Protein AF-A0A1E7LYQ5-F1 (afdb_monomer)

pLDDT: mean 82.48, std 16.67, range [31.38, 98.06]

Structure (mmCIF, N/CA/C/O backbone):
data_AF-A0A1E7LYQ5-F1
#
_entry.id   AF-A0A1E7LYQ5-F1
#
loop_
_atom_site.group_PDB
_atom_site.id
_atom_site.type_symbol
_atom_site.label_atom_id
_atom_site.label_alt_id
_atom_site.label_comp_id
_atom_site.label_asym_id
_atom_site.label_entity_id
_atom_site.label_seq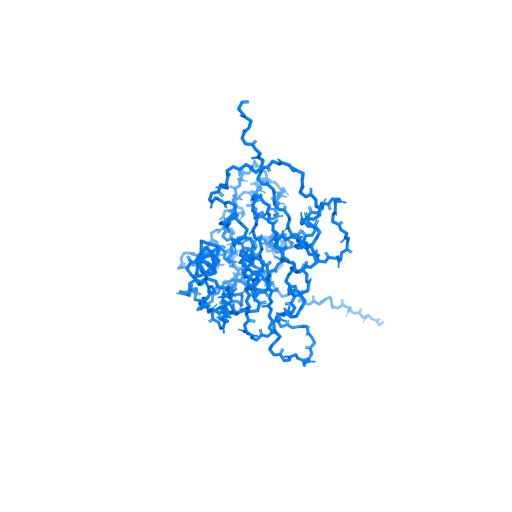_id
_atom_site.pdbx_PDB_ins_code
_atom_site.Cartn_x
_atom_site.Cartn_y
_atom_site.Cartn_z
_atom_site.occupancy
_atom_site.B_iso_or_equiv
_atom_site.auth_seq_id
_atom_site.auth_comp_id
_atom_site.auth_asym_id
_atom_site.auth_atom_id
_atom_site.pdbx_PDB_model_num
ATOM 1 N N . MET A 1 1 ? -44.090 -20.871 18.048 1.00 37.25 1 MET A N 1
ATOM 2 C CA . MET A 1 1 ? -42.714 -21.353 17.825 1.00 37.25 1 MET A CA 1
ATOM 3 C C . MET A 1 1 ? -41.875 -20.162 17.414 1.00 37.25 1 MET A C 1
ATOM 5 O O . MET A 1 1 ? -41.960 -19.710 16.283 1.00 37.25 1 MET A O 1
ATOM 9 N N . THR A 1 2 ? -41.188 -19.588 18.392 1.00 34.59 2 THR A N 1
ATOM 10 C CA . THR A 1 2 ? -40.211 -18.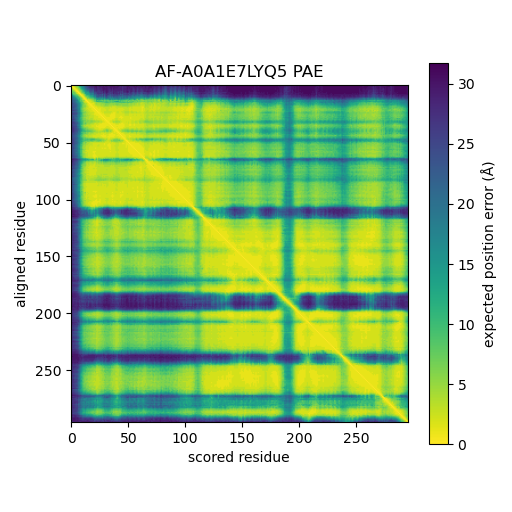508 18.259 1.00 34.59 2 THR A CA 1
ATOM 11 C C . THR A 1 2 ? -38.917 -19.094 17.708 1.00 34.59 2 THR A C 1
ATOM 13 O O . THR A 1 2 ? -38.398 -20.058 18.265 1.00 34.59 2 THR A O 1
ATOM 16 N N . VAL A 1 3 ? -38.412 -18.533 16.613 1.00 35.78 3 VAL A N 1
ATOM 17 C CA . VAL A 1 3 ? -37.048 -18.789 16.145 1.00 35.78 3 VAL A CA 1
ATOM 18 C C . VAL A 1 3 ? -36.282 -17.492 16.355 1.00 35.78 3 VAL A C 1
ATOM 20 O O . VAL A 1 3 ? -36.397 -16.563 15.560 1.00 35.78 3 VAL A O 1
ATOM 23 N N . ASP A 1 4 ? -35.553 -17.433 17.468 1.00 32.84 4 ASP A N 1
ATOM 24 C CA . ASP A 1 4 ? -34.480 -16.466 17.686 1.00 32.84 4 ASP A CA 1
ATOM 25 C C . ASP A 1 4 ? -33.407 -16.701 16.619 1.00 32.84 4 ASP A C 1
ATOM 27 O O . ASP A 1 4 ? -32.646 -17.670 16.670 1.00 32.84 4 ASP A O 1
ATOM 31 N N . GLN A 1 5 ? -33.346 -15.818 15.624 1.00 34.31 5 GLN A N 1
ATOM 32 C CA . GLN A 1 5 ? -32.171 -15.696 14.771 1.00 34.31 5 GLN A CA 1
ATOM 33 C C . GLN A 1 5 ? -31.137 -14.848 15.509 1.00 34.31 5 GLN A C 1
ATOM 35 O O . GLN A 1 5 ? -31.145 -13.620 15.452 1.00 34.31 5 GLN A O 1
ATOM 40 N N . VAL A 1 6 ? -30.239 -15.533 16.213 1.00 33.03 6 VAL A N 1
ATOM 41 C CA . VAL A 1 6 ? -28.998 -14.959 16.734 1.00 33.03 6 VAL A CA 1
ATOM 42 C C . VAL A 1 6 ? -28.178 -14.455 15.544 1.00 33.03 6 VAL A C 1
ATOM 44 O O . VAL A 1 6 ? -27.720 -15.237 14.709 1.00 33.03 6 VAL A O 1
ATOM 47 N N . ALA A 1 7 ? -28.038 -13.132 15.445 1.00 31.38 7 ALA A N 1
ATOM 48 C CA . ALA A 1 7 ? -27.121 -12.483 14.516 1.00 31.38 7 ALA A CA 1
ATOM 49 C C . ALA A 1 7 ? -25.683 -12.975 14.778 1.00 31.38 7 ALA A C 1
ATOM 51 O O . ALA A 1 7 ? -25.327 -13.208 15.936 1.00 31.38 7 ALA A O 1
ATOM 52 N N . PRO A 1 8 ? -24.850 -13.148 13.737 1.00 33.75 8 PRO A N 1
ATOM 53 C CA . PRO A 1 8 ? -23.519 -13.713 13.896 1.00 33.75 8 PRO A CA 1
ATOM 54 C C . PRO A 1 8 ? -22.670 -12.839 14.824 1.00 33.75 8 PRO A C 1
ATOM 56 O O . PRO A 1 8 ? -22.598 -11.619 14.673 1.00 33.75 8 PRO A O 1
ATOM 59 N N . ASP A 1 9 ? -22.051 -13.520 15.782 1.00 37.88 9 ASP A N 1
ATOM 60 C CA . ASP A 1 9 ? -21.212 -13.021 16.862 1.00 37.88 9 ASP A CA 1
ATOM 61 C C . ASP A 1 9 ? -20.128 -12.067 16.329 1.00 37.88 9 ASP A C 1
ATOM 63 O O . ASP A 1 9 ? -19.080 -12.475 15.817 1.00 37.88 9 ASP A O 1
ATOM 67 N N . ARG A 1 10 ? -20.396 -10.759 16.406 1.00 45.97 10 ARG A N 1
ATOM 68 C CA . ARG A 1 10 ? -19.401 -9.707 16.180 1.00 45.97 10 ARG A CA 1
ATOM 69 C C . ARG A 1 10 ? -18.535 -9.688 17.434 1.00 45.97 10 ARG A C 1
ATOM 71 O O . ARG A 1 10 ? -18.741 -8.856 18.310 1.00 45.97 10 ARG A O 1
ATOM 78 N N . GLN A 1 11 ? -17.648 -10.682 17.519 1.00 52.94 11 GLN A N 1
ATOM 79 C CA . GLN A 1 11 ? -16.689 -10.921 18.594 1.00 52.94 11 GLN A CA 1
ATOM 80 C C . GLN A 1 11 ? -16.288 -9.595 19.242 1.00 52.94 11 GLN A C 1
ATOM 82 O O . GLN A 1 11 ? -15.793 -8.708 18.544 1.00 52.94 11 GLN A O 1
ATOM 87 N N . ASP A 1 12 ? -16.567 -9.452 20.539 1.00 65.88 12 ASP A N 1
ATOM 88 C CA . ASP A 1 12 ? -16.510 -8.170 21.232 1.00 65.88 12 ASP A CA 1
ATOM 89 C C . ASP A 1 12 ? -15.168 -7.469 20.975 1.00 65.88 12 ASP A C 1
ATOM 91 O O . ASP A 1 12 ? -14.100 -7.887 21.442 1.00 65.88 12 ASP A O 1
ATOM 95 N N . ALA A 1 13 ? -15.213 -6.416 20.153 1.00 65.62 13 ALA A N 1
ATOM 96 C CA . ALA A 1 13 ? -14.011 -5.750 19.678 1.00 65.62 13 ALA A CA 1
ATOM 97 C C . ALA A 1 13 ? -13.197 -5.182 20.851 1.00 65.62 13 ALA A C 1
ATOM 99 O O . ALA A 1 13 ? -11.971 -5.087 20.742 1.00 65.62 13 ALA A O 1
ATOM 100 N N . LEU A 1 14 ? -13.853 -4.886 21.981 1.00 78.19 14 LEU A N 1
ATOM 101 C CA . LEU A 1 14 ? -13.217 -4.399 23.196 1.00 78.19 14 LEU A CA 1
ATOM 102 C C . LEU A 1 14 ? -12.407 -5.496 23.902 1.00 78.19 14 LEU A C 1
ATOM 104 O O . LEU A 1 14 ? -11.279 -5.238 24.320 1.00 78.19 14 LEU A O 1
ATOM 108 N N . ASP A 1 15 ? -12.902 -6.734 23.941 1.00 76.81 15 ASP A N 1
ATOM 109 C CA . ASP A 1 15 ? -12.144 -7.877 24.476 1.00 76.81 15 ASP A CA 1
ATOM 110 C C . ASP A 1 15 ? -10.953 -8.228 23.562 1.00 76.81 15 ASP A C 1
ATOM 112 O O . ASP A 1 15 ? -9.919 -8.740 23.998 1.00 76.81 15 ASP A O 1
ATOM 116 N N . SER A 1 16 ? -11.052 -7.881 22.275 1.00 80.88 16 SER A N 1
ATOM 117 C CA . SER A 1 16 ? -9.963 -8.000 21.302 1.00 80.88 16 SER A CA 1
ATOM 118 C C . SER A 1 16 ? -9.053 -6.765 21.206 1.00 80.88 16 SER A C 1
ATOM 120 O O . SER A 1 16 ? -8.109 -6.786 20.415 1.00 80.88 16 SER A O 1
ATOM 122 N N . LEU A 1 17 ? -9.266 -5.711 22.009 1.00 85.25 17 LEU A N 1
ATOM 123 C CA . LEU A 1 17 ? -8.541 -4.431 21.907 1.00 85.25 17 LEU A CA 1
ATOM 124 C C . LEU A 1 17 ? -7.017 -4.598 22.020 1.00 85.25 17 LEU A C 1
ATOM 126 O O . LEU A 1 17 ? -6.245 -3.845 21.426 1.00 85.25 17 LEU A O 1
ATOM 130 N N . GLY A 1 18 ? -6.567 -5.639 22.727 1.00 84.00 18 GLY A N 1
ATOM 131 C CA . GLY A 1 18 ? -5.163 -6.041 22.800 1.00 84.00 18 GLY A CA 1
ATOM 132 C C . GLY A 1 18 ? -4.503 -6.286 21.436 1.00 84.00 18 GLY A C 1
ATOM 133 O O . GLY A 1 18 ? -3.307 -6.035 21.291 1.00 84.00 18 GLY A O 1
ATOM 134 N N . ARG A 1 19 ? -5.281 -6.714 20.435 1.00 86.38 19 ARG A N 1
ATOM 135 C CA . ARG A 1 19 ? -4.827 -7.032 19.074 1.00 86.38 19 ARG A CA 1
ATOM 136 C C . ARG A 1 19 ? -4.695 -5.802 18.185 1.00 86.38 19 ARG A C 1
ATOM 138 O O . ARG A 1 19 ? -4.037 -5.891 17.157 1.00 86.38 19 ARG A O 1
ATOM 145 N N . TRP A 1 20 ? -5.270 -4.663 18.562 1.00 89.25 20 TRP A N 1
ATOM 146 C CA . TRP A 1 20 ? -5.356 -3.484 17.700 1.00 89.25 20 TRP A CA 1
ATOM 147 C C . TRP A 1 20 ? -4.480 -2.339 18.197 1.00 89.25 20 TRP A C 1
ATOM 149 O O . TRP A 1 20 ? -4.286 -2.135 19.400 1.00 89.25 20 TRP A O 1
ATOM 159 N N . ARG A 1 21 ? -3.938 -1.568 17.257 1.00 90.06 21 ARG A N 1
ATOM 160 C CA . ARG A 1 21 ? -3.322 -0.262 17.512 1.00 90.06 21 ARG A CA 1
ATOM 161 C C . ARG A 1 21 ? -3.789 0.747 16.477 1.00 90.06 21 ARG A C 1
ATOM 163 O O . ARG A 1 21 ? -4.189 0.358 15.377 1.00 90.06 21 ARG A O 1
ATOM 170 N N . LEU A 1 22 ? -3.670 2.029 16.808 1.00 91.19 22 LEU A N 1
ATOM 171 C CA . LEU A 1 22 ? -3.862 3.085 15.824 1.00 91.19 22 LEU A CA 1
ATOM 172 C C . LEU A 1 22 ? -2.823 2.923 14.708 1.00 91.19 22 LEU A C 1
ATOM 174 O O . LEU A 1 22 ? -1.641 2.663 14.966 1.00 91.19 22 LEU A O 1
ATOM 178 N N . ARG A 1 23 ? -3.275 3.039 13.461 1.00 90.06 23 ARG A N 1
ATOM 179 C CA . ARG A 1 23 ? -2.412 2.952 12.288 1.00 90.06 23 ARG A CA 1
ATOM 180 C C . ARG A 1 23 ? -1.323 4.040 12.354 1.00 90.06 23 ARG A C 1
ATOM 182 O O . ARG A 1 23 ? -1.647 5.211 12.558 1.00 90.06 23 ARG A O 1
ATOM 189 N N . PRO A 1 24 ? -0.034 3.692 12.172 1.00 87.56 24 PRO A N 1
ATOM 190 C CA . PRO A 1 24 ? 1.038 4.678 12.074 1.00 87.56 24 PRO A CA 1
ATOM 191 C C . PRO A 1 24 ? 0.746 5.752 11.021 1.00 87.56 24 PRO A C 1
ATOM 193 O O . PRO A 1 24 ? 0.309 5.436 9.916 1.00 87.56 24 PRO A O 1
ATOM 196 N N . GLY A 1 25 ? 1.007 7.014 11.365 1.00 86.00 25 GLY A N 1
ATOM 197 C CA . GLY A 1 25 ? 0.763 8.163 10.488 1.00 86.00 25 GLY A CA 1
ATOM 198 C C . GLY A 1 25 ? -0.653 8.744 10.556 1.00 86.00 25 GLY A C 1
ATOM 199 O O . GLY A 1 25 ? -0.895 9.771 9.926 1.00 86.00 25 GLY A O 1
ATOM 200 N N . VAL A 1 26 ? -1.574 8.150 11.329 1.00 91.50 26 VAL A N 1
ATOM 201 C CA . VAL A 1 26 ? -2.870 8.787 11.602 1.00 91.50 26 VAL A CA 1
ATOM 202 C C . VAL A 1 26 ? -2.651 10.047 12.430 1.00 91.50 26 VAL A C 1
ATOM 204 O O . VAL A 1 26 ? -2.144 9.991 13.550 1.00 91.50 26 VAL A O 1
ATOM 207 N N . SER A 1 27 ? -3.048 11.181 11.865 1.00 92.44 27 SER A N 1
ATOM 208 C CA . SER A 1 27 ? -3.088 12.468 12.554 1.00 92.44 27 SER A CA 1
ATOM 209 C C . SER A 1 27 ? -4.459 12.676 13.178 1.00 92.44 27 SER A C 1
ATOM 211 O O . SER A 1 27 ? -5.470 12.269 12.607 1.00 92.44 27 SER A O 1
ATOM 213 N N . VAL A 1 28 ? -4.492 13.307 14.346 1.00 95.31 28 VAL A N 1
ATOM 214 C CA . VAL A 1 28 ? -5.709 13.475 15.139 1.00 95.31 28 VAL A CA 1
ATOM 215 C C . VAL A 1 28 ? -5.867 14.940 15.513 1.00 95.31 28 VAL A C 1
ATOM 217 O O . VAL A 1 28 ? -4.931 15.563 16.012 1.00 95.31 28 VAL A O 1
ATOM 220 N N . THR A 1 29 ? -7.064 15.472 15.311 1.00 96.50 29 THR A N 1
ATOM 221 C CA . THR A 1 29 ? -7.458 16.815 15.729 1.00 96.50 29 THR A CA 1
ATOM 222 C C . THR A 1 29 ? -8.694 16.696 16.605 1.00 96.50 29 THR A C 1
ATOM 224 O O . THR A 1 29 ? -9.750 16.265 16.148 1.00 96.50 29 THR A O 1
ATOM 227 N N . VAL A 1 30 ? -8.557 17.051 17.881 1.00 95.19 30 VAL A N 1
ATOM 228 C CA . VAL A 1 30 ? -9.692 17.098 18.808 1.00 95.19 30 VAL A CA 1
ATOM 229 C C . VAL A 1 30 ? -10.535 18.329 18.482 1.00 95.19 30 VAL A C 1
ATOM 231 O O . VAL A 1 30 ? -10.000 19.424 18.312 1.00 95.19 30 VAL A O 1
ATOM 234 N N . LEU A 1 31 ? -11.845 18.132 18.373 1.00 94.31 31 LEU A N 1
ATOM 235 C CA . LEU A 1 31 ? -12.842 19.173 18.139 1.00 94.31 31 LEU A CA 1
ATOM 236 C C . LEU A 1 31 ? -13.619 19.429 19.437 1.00 94.31 31 LEU A C 1
ATOM 238 O O . LEU A 1 31 ? -13.532 18.651 20.385 1.00 94.31 31 LEU A O 1
ATOM 242 N N . HIS A 1 32 ? -14.409 20.502 19.473 1.00 91.69 32 HIS A N 1
ATOM 243 C CA . HIS A 1 32 ? -15.192 20.870 20.658 1.00 91.69 32 HIS A CA 1
ATOM 244 C C . HIS A 1 32 ? -16.143 19.749 21.129 1.00 91.69 32 HIS A C 1
ATOM 246 O O . HIS A 1 32 ? -16.236 19.493 22.322 1.00 91.69 32 HIS A O 1
ATOM 252 N N . ASN A 1 33 ? -16.784 19.038 20.197 1.00 93.06 33 ASN A N 1
ATOM 253 C CA . ASN A 1 33 ? -17.759 17.970 20.453 1.00 93.06 33 ASN A CA 1
ATOM 254 C C . ASN A 1 33 ? -17.410 16.654 19.725 1.00 93.06 33 ASN A C 1
ATOM 256 O O . ASN A 1 33 ? -18.290 15.823 19.458 1.00 93.06 33 ASN A O 1
ATOM 260 N N . GLY A 1 34 ? -16.135 16.480 19.356 1.00 94.81 34 GLY A N 1
ATOM 261 C CA . GLY A 1 34 ? -15.737 15.419 18.441 1.00 94.81 34 GLY A CA 1
ATOM 262 C C . GLY A 1 34 ? -14.241 15.238 18.235 1.00 94.81 34 GLY A C 1
ATOM 263 O O . GLY A 1 34 ? -13.405 15.821 18.924 1.00 94.81 34 GLY A O 1
ATOM 264 N N . VAL A 1 35 ? -13.900 14.401 17.261 1.00 96.88 35 VAL A N 1
ATOM 265 C CA . VAL A 1 35 ? -12.520 14.137 16.850 1.00 96.88 35 VAL A CA 1
ATOM 266 C C . VAL A 1 35 ? -12.453 13.915 15.345 1.00 96.88 35 VAL A C 1
ATOM 268 O O . VAL A 1 35 ? -13.243 13.168 14.774 1.00 96.88 35 VAL A O 1
ATOM 271 N N . HIS A 1 36 ? -11.482 14.557 14.705 1.00 97.00 36 HIS A N 1
ATOM 272 C CA . HIS A 1 36 ? -11.132 14.323 13.315 1.00 97.00 36 HIS A CA 1
ATOM 273 C C . HIS A 1 36 ? -9.847 13.498 13.231 1.00 97.00 36 HIS A C 1
ATOM 275 O O . HIS A 1 36 ? -8.839 13.831 13.857 1.00 97.00 36 HIS A O 1
ATOM 281 N N . LEU A 1 37 ? -9.873 12.429 12.442 1.00 96.38 37 LEU A N 1
ATOM 282 C CA . LEU A 1 37 ? -8.744 11.553 12.178 1.00 96.38 37 LEU A CA 1
ATOM 283 C C . LEU A 1 37 ? -8.415 11.586 10.693 1.00 96.38 37 LEU A C 1
ATOM 285 O O . LEU A 1 37 ? -9.281 11.362 9.849 1.00 96.38 37 LEU A O 1
ATOM 289 N N . ARG A 1 38 ? -7.140 11.791 10.375 1.00 93.69 38 ARG A N 1
ATOM 290 C CA . ARG A 1 38 ? -6.621 11.765 9.010 1.00 93.69 38 ARG A CA 1
ATOM 291 C C . ARG A 1 38 ? -5.594 10.653 8.872 1.00 93.69 38 ARG A C 1
ATOM 293 O O . ARG A 1 38 ? -4.498 10.747 9.420 1.00 93.69 38 ARG A O 1
ATOM 300 N N . GLY A 1 39 ? -5.962 9.607 8.142 1.00 87.06 39 GLY A N 1
ATOM 301 C CA . GLY A 1 39 ? -5.073 8.529 7.725 1.00 87.06 39 GLY A CA 1
ATOM 302 C C . GLY A 1 39 ? -4.478 8.767 6.335 1.00 87.06 39 GLY A C 1
ATOM 303 O O . GLY A 1 39 ? -4.623 9.834 5.742 1.00 87.06 39 GLY A O 1
ATOM 304 N N . TRP A 1 40 ? -3.807 7.742 5.806 1.00 80.81 40 TRP A N 1
ATOM 305 C CA . TRP A 1 40 ? -3.131 7.797 4.503 1.00 80.81 40 TRP A CA 1
ATOM 306 C C . TRP A 1 40 ? -4.100 7.935 3.315 1.00 80.81 40 TRP A C 1
ATOM 308 O O . TRP A 1 40 ? -3.858 8.733 2.416 1.00 80.81 40 TRP A O 1
ATOM 318 N N . ILE A 1 41 ? -5.197 7.172 3.318 1.00 77.06 41 ILE A N 1
ATOM 319 C CA . ILE A 1 41 ? -6.190 7.120 2.219 1.00 77.06 41 ILE A CA 1
ATOM 320 C C . ILE A 1 41 ? -7.601 7.527 2.652 1.00 77.06 41 ILE A C 1
ATOM 322 O O . ILE A 1 41 ? -8.528 7.481 1.852 1.00 77.06 41 ILE A O 1
ATOM 326 N N . THR A 1 42 ? -7.785 7.877 3.923 1.00 85.88 42 THR A N 1
ATOM 327 C CA . THR A 1 42 ? -9.104 8.078 4.528 1.00 85.88 42 THR A CA 1
ATOM 328 C C . THR A 1 42 ? -9.048 9.167 5.586 1.00 85.88 42 THR A C 1
ATOM 330 O O . THR A 1 42 ? -8.010 9.396 6.216 1.00 85.88 42 THR A O 1
ATOM 333 N N . SER A 1 43 ? -10.180 9.822 5.796 1.00 91.81 43 SER A N 1
ATOM 334 C CA . SER A 1 43 ? -10.413 10.727 6.910 1.00 91.81 43 SER A CA 1
ATOM 335 C C . SER A 1 43 ? -11.758 10.401 7.541 1.00 91.81 43 SER A C 1
ATOM 337 O O . SER A 1 43 ? -12.708 10.085 6.827 1.00 91.81 43 SER A O 1
ATOM 339 N N . LEU A 1 44 ? -11.836 10.504 8.861 1.00 95.75 44 LEU A N 1
ATOM 340 C CA . LEU A 1 44 ? -13.034 10.233 9.644 1.00 95.75 44 LEU A CA 1
ATOM 341 C C . LEU A 1 44 ? -13.251 11.383 10.622 1.00 95.75 44 LEU A C 1
ATOM 343 O O . LEU A 1 44 ? -12.338 11.734 11.365 1.00 95.75 44 LEU A O 1
ATOM 347 N N . THR A 1 45 ? -14.458 11.936 10.650 1.00 96.56 45 THR A N 1
ATOM 348 C CA . THR A 1 45 ? -14.891 12.851 11.710 1.00 96.56 45 THR A CA 1
ATOM 349 C C . THR A 1 45 ? -15.949 12.144 12.542 1.00 96.56 45 THR A C 1
ATOM 351 O O . THR A 1 45 ? -16.943 11.669 12.000 1.00 96.56 45 THR A O 1
ATOM 354 N N . LEU A 1 46 ? -15.719 12.058 13.850 1.00 95.31 46 LEU A N 1
ATOM 355 C CA . LEU A 1 46 ? -16.677 11.544 14.821 1.00 95.31 46 LEU A CA 1
ATOM 356 C C . LEU A 1 46 ? -17.243 12.718 15.618 1.00 95.31 46 LEU A C 1
ATOM 358 O O . LEU A 1 46 ? -16.478 13.474 16.218 1.00 95.31 46 LEU A O 1
ATOM 362 N N . GLU A 1 47 ? -18.568 12.828 15.655 1.00 93.69 47 GLU A N 1
ATOM 363 C CA . GLU A 1 47 ? -19.316 13.831 16.418 1.00 93.69 47 GLU A CA 1
ATOM 364 C C . GLU A 1 47 ? -20.323 13.117 17.325 1.00 93.69 47 GLU A C 1
ATOM 366 O O . GLU A 1 47 ? -20.918 12.112 16.933 1.00 93.69 47 GLU A O 1
ATOM 371 N N . GLY A 1 48 ? -20.494 13.595 18.558 1.00 81.00 48 GLY A N 1
ATOM 372 C CA . GLY A 1 48 ? -21.377 12.919 19.519 1.00 81.00 48 GLY A CA 1
ATOM 373 C C . GLY A 1 48 ? -21.614 13.639 20.847 1.00 81.00 48 GLY A C 1
ATOM 374 O O . GLY A 1 48 ? -22.392 13.146 21.659 1.00 81.00 48 GLY A O 1
ATOM 375 N N . GLY A 1 49 ? -20.968 14.789 21.073 1.00 87.12 49 GLY A N 1
ATOM 376 C CA . GLY A 1 49 ? -21.124 15.617 22.274 1.00 87.12 49 GLY A CA 1
ATOM 377 C C . GLY A 1 49 ? -19.835 15.747 23.091 1.00 87.12 49 GLY A C 1
ATOM 378 O O . GLY A 1 49 ? -18.810 15.144 22.770 1.00 87.12 49 GLY A O 1
ATOM 379 N N . ASP A 1 50 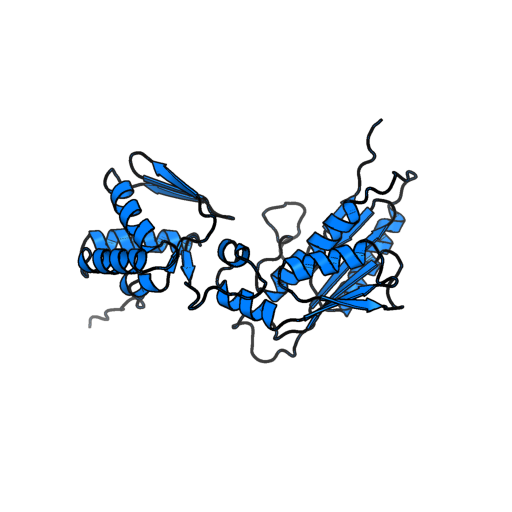? -19.893 16.520 24.174 1.00 88.69 50 ASP A N 1
ATOM 380 C CA . ASP A 1 50 ? -18.722 16.950 24.962 1.00 88.69 50 ASP A CA 1
ATOM 381 C C . ASP A 1 50 ? -17.938 15.793 25.610 1.00 88.69 50 ASP A C 1
ATOM 383 O O . ASP A 1 50 ? -16.761 15.923 25.946 1.00 88.69 50 ASP A O 1
ATOM 387 N N . GLY A 1 51 ? -18.571 14.626 25.767 1.00 90.38 51 GLY A N 1
ATOM 388 C CA . GLY A 1 51 ? -17.925 13.420 26.289 1.00 90.38 51 GLY A CA 1
ATOM 389 C C . GLY A 1 51 ? -17.004 12.713 25.286 1.00 90.38 51 GLY A C 1
ATOM 390 O O . GLY A 1 51 ? -16.139 11.934 25.695 1.00 90.38 51 GLY A O 1
ATOM 391 N N . LEU A 1 52 ? -17.155 12.970 23.981 1.00 93.81 52 LEU A N 1
ATOM 392 C CA . LEU A 1 52 ? -16.419 12.261 22.933 1.00 93.81 52 LEU A CA 1
ATOM 393 C C . LEU A 1 52 ? -14.907 12.566 22.937 1.00 93.81 52 LEU A C 1
ATOM 395 O O . LEU A 1 52 ? -14.131 11.610 22.874 1.00 93.81 52 LEU A O 1
ATOM 399 N N . PRO A 1 53 ? -14.440 13.821 23.099 1.00 94.38 53 PRO A N 1
ATOM 400 C CA . PRO A 1 53 ? -13.016 14.113 23.287 1.00 94.38 53 PRO A CA 1
ATOM 401 C C . PRO A 1 53 ? -12.368 13.343 24.448 1.00 94.38 53 PRO A C 1
ATOM 403 O O . PRO A 1 53 ? -11.255 12.828 24.319 1.00 94.38 53 PRO A O 1
ATOM 406 N N . VAL A 1 54 ? -13.076 13.216 25.575 1.00 93.38 54 VAL A N 1
ATOM 407 C CA . VAL A 1 54 ? -12.584 12.502 26.766 1.00 93.38 54 VAL A CA 1
ATOM 408 C C . VAL A 1 54 ? -12.526 10.995 26.513 1.00 93.38 54 VAL A C 1
ATOM 410 O O . VAL A 1 54 ? -11.522 10.350 26.825 1.00 93.38 54 VAL A O 1
ATOM 413 N N . LEU A 1 55 ? -13.582 10.436 25.914 1.00 94.00 55 LEU A N 1
ATOM 414 C CA . LEU A 1 55 ? -13.631 9.033 25.504 1.00 94.00 55 LEU A CA 1
ATOM 415 C C . LEU A 1 55 ? -12.480 8.700 24.549 1.00 94.00 55 LEU A C 1
ATOM 417 O O . LEU A 1 55 ? -11.783 7.698 24.732 1.00 94.00 55 LEU A O 1
ATOM 421 N N . TRP A 1 56 ? -12.260 9.570 23.562 1.00 95.50 56 TRP A N 1
ATOM 422 C CA . TRP A 1 56 ? -11.181 9.437 22.599 1.00 95.50 56 TRP A CA 1
ATOM 423 C C . TRP A 1 56 ? -9.810 9.425 23.277 1.00 95.50 56 TRP A C 1
ATOM 425 O O . TRP A 1 56 ? -9.012 8.548 22.969 1.00 95.50 56 TRP A O 1
ATOM 435 N N . GLY A 1 57 ? -9.538 10.324 24.230 1.00 93.81 57 GLY A N 1
ATOM 436 C CA . GLY A 1 57 ? -8.255 10.359 24.944 1.00 93.81 57 GLY A CA 1
ATOM 437 C C . GLY A 1 57 ? -7.896 9.019 25.599 1.00 93.81 57 GLY A C 1
ATOM 438 O O . GLY A 1 57 ? -6.785 8.517 25.421 1.00 93.81 57 GLY A O 1
ATOM 439 N N . ARG A 1 58 ? -8.865 8.386 26.276 1.00 94.06 58 ARG A N 1
ATOM 440 C CA . ARG A 1 58 ? -8.677 7.066 26.907 1.00 94.06 58 ARG A CA 1
ATOM 441 C C . ARG A 1 58 ? -8.483 5.954 25.879 1.00 94.06 58 ARG A C 1
ATOM 443 O O . ARG A 1 58 ? -7.609 5.100 26.033 1.00 94.06 58 ARG A O 1
ATOM 450 N N . LEU A 1 59 ? -9.284 5.967 24.814 1.00 94.81 59 LEU A N 1
ATOM 451 C CA . LEU A 1 59 ? -9.174 4.985 23.741 1.00 94.81 59 LEU A CA 1
ATOM 452 C C . LEU A 1 59 ? -7.840 5.116 22.986 1.00 94.81 59 LEU A C 1
ATOM 454 O O . LEU A 1 59 ? -7.211 4.108 22.675 1.00 94.81 59 LEU A O 1
ATOM 458 N N . ALA A 1 60 ? -7.376 6.337 22.726 1.00 93.31 60 ALA A N 1
ATOM 459 C CA . ALA A 1 60 ? -6.117 6.607 22.042 1.00 93.31 60 ALA A CA 1
ATOM 460 C C . ALA A 1 60 ? -4.913 6.080 22.837 1.00 93.31 60 ALA A C 1
ATOM 462 O O . ALA A 1 60 ? -4.026 5.462 22.249 1.00 93.31 60 ALA A O 1
ATOM 463 N N . GLU A 1 61 ? -4.901 6.243 24.164 1.00 92.75 61 GLU A N 1
ATOM 464 C CA . GLU A 1 61 ? -3.855 5.672 25.025 1.00 92.75 61 GLU A CA 1
ATOM 465 C C . GLU A 1 61 ? -3.869 4.134 24.986 1.00 92.75 61 GLU A C 1
ATOM 467 O O . GLU A 1 61 ? -2.829 3.485 24.830 1.00 92.75 61 GLU A O 1
ATOM 472 N N . ALA A 1 62 ? -5.060 3.533 25.014 1.00 92.50 62 ALA A N 1
ATOM 473 C CA . ALA A 1 62 ? -5.227 2.093 24.856 1.00 92.50 62 ALA A CA 1
ATOM 474 C C . ALA A 1 62 ? -4.772 1.587 23.464 1.00 92.50 62 ALA A C 1
ATOM 476 O O . ALA A 1 62 ? -4.220 0.489 23.347 1.00 92.50 62 ALA A O 1
ATOM 477 N N . LEU A 1 63 ? -4.929 2.397 22.413 1.00 91.81 63 LEU A N 1
ATOM 478 C CA . LEU A 1 63 ? -4.527 2.098 21.032 1.00 91.81 63 LEU A CA 1
ATOM 479 C C . LEU A 1 63 ? -3.076 2.483 20.692 1.00 91.81 63 LEU A C 1
ATOM 481 O O . LEU A 1 63 ? -2.611 2.147 19.599 1.00 91.81 63 LEU A O 1
ATOM 485 N N . ALA A 1 64 ? -2.347 3.142 21.595 1.00 88.00 64 ALA A N 1
ATOM 486 C CA . ALA A 1 64 ? -0.975 3.589 21.365 1.00 88.00 64 ALA A CA 1
ATOM 487 C C . ALA A 1 64 ? -0.007 2.422 21.087 1.00 88.00 64 ALA A C 1
ATOM 489 O O . ALA A 1 64 ? -0.246 1.273 21.473 1.00 88.00 64 ALA A O 1
ATOM 490 N N . ALA A 1 65 ? 1.102 2.707 20.399 1.00 72.75 65 ALA A N 1
ATOM 491 C CA . ALA A 1 65 ? 2.089 1.701 20.021 1.00 72.75 65 ALA A CA 1
ATOM 492 C C . ALA A 1 65 ? 2.788 1.095 21.255 1.00 72.75 65 ALA A C 1
ATOM 494 O O . ALA A 1 65 ? 3.589 1.762 21.891 1.00 72.75 65 ALA A O 1
ATOM 495 N N . GLY A 1 66 ? 2.501 -0.185 21.534 1.00 69.19 66 GLY A N 1
ATOM 496 C CA . GLY A 1 66 ? 3.212 -1.052 22.492 1.00 69.19 66 GLY A CA 1
ATOM 497 C C . GLY A 1 66 ? 3.324 -0.560 23.947 1.00 69.19 66 GLY A C 1
ATOM 498 O O . GLY A 1 66 ? 2.898 0.532 24.295 1.00 69.19 66 GLY A O 1
ATOM 499 N N . GLY A 1 67 ? 3.897 -1.394 24.818 1.00 76.88 67 GLY A N 1
ATOM 500 C CA . GLY A 1 67 ? 4.318 -1.001 26.169 1.00 76.88 67 GLY A CA 1
ATOM 501 C C . GLY A 1 67 ? 3.310 -1.223 27.304 1.00 76.88 67 GLY A C 1
ATOM 502 O O . GLY A 1 67 ? 2.103 -1.381 27.097 1.00 76.88 67 GLY A O 1
ATOM 503 N N . GLU A 1 68 ? 3.844 -1.218 28.527 1.00 80.19 68 GLU A N 1
ATOM 504 C CA . GLU A 1 68 ? 3.101 -1.429 29.778 1.00 80.19 68 GLU A CA 1
ATOM 505 C C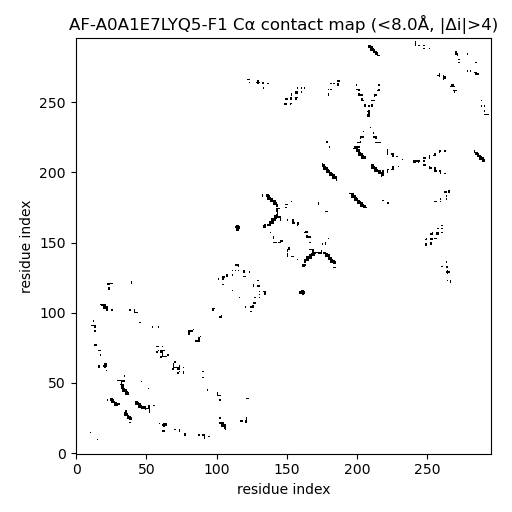 . GLU A 1 68 ? 1.975 -0.406 29.953 1.00 80.19 68 GLU A C 1
ATOM 507 O O . GLU A 1 68 ? 0.860 -0.778 30.304 1.00 80.19 68 GLU A O 1
ATOM 512 N N . ARG A 1 69 ? 2.225 0.862 29.600 1.00 83.62 69 ARG A N 1
ATOM 513 C CA . ARG A 1 69 ? 1.242 1.952 29.690 1.00 83.62 69 ARG A CA 1
ATOM 514 C C . ARG A 1 69 ? -0.003 1.704 28.835 1.00 83.62 69 ARG A C 1
ATOM 516 O O . ARG A 1 69 ? -1.121 1.784 29.333 1.00 83.62 69 ARG A O 1
ATOM 523 N N . SER A 1 70 ? 0.183 1.323 27.569 1.00 85.31 70 SER A N 1
ATOM 524 C CA . SER A 1 70 ? -0.927 0.944 26.684 1.00 85.31 70 SER A CA 1
ATOM 525 C C . SER A 1 70 ? -1.628 -0.329 27.185 1.00 85.31 70 SER A C 1
ATOM 527 O O . SER A 1 70 ? -2.841 -0.472 27.052 1.00 85.31 70 SER A O 1
ATOM 529 N N . GLY A 1 71 ? -0.889 -1.273 27.784 1.00 86.94 71 GLY A N 1
ATOM 530 C CA . GLY A 1 71 ? -1.457 -2.439 28.476 1.00 86.94 71 GLY A CA 1
ATOM 531 C C . GLY A 1 71 ? -2.379 -2.064 29.640 1.00 86.94 71 GLY A C 1
ATOM 532 O O . GLY A 1 71 ? -3.523 -2.515 29.679 1.00 86.94 71 GLY A O 1
ATOM 533 N N . ALA A 1 72 ? -1.912 -1.197 30.538 1.00 89.94 72 ALA A N 1
ATOM 534 C CA . ALA A 1 72 ? -2.664 -0.724 31.695 1.00 89.94 72 ALA A CA 1
ATOM 535 C C . ALA A 1 72 ? -3.922 0.057 31.284 1.00 89.94 72 ALA A C 1
ATOM 537 O O . ALA A 1 72 ? -5.010 -0.255 31.768 1.00 89.94 72 ALA A O 1
ATOM 538 N N . ALA A 1 73 ? -3.802 0.983 30.325 1.00 91.00 73 ALA A N 1
ATOM 539 C CA . ALA A 1 73 ? -4.934 1.753 29.806 1.00 91.00 73 ALA A CA 1
ATOM 540 C C . ALA A 1 73 ? -6.023 0.853 29.195 1.00 91.00 73 ALA A C 1
ATOM 542 O O . ALA A 1 73 ? -7.212 1.069 29.420 1.00 91.00 73 ALA A O 1
ATOM 543 N N . ARG A 1 74 ? -5.636 -0.214 28.477 1.00 90.81 74 ARG A N 1
ATOM 544 C CA . ARG A 1 74 ? -6.584 -1.220 27.963 1.00 90.81 74 ARG A CA 1
ATOM 545 C C . ARG A 1 74 ? -7.314 -1.943 29.092 1.00 90.81 74 ARG A C 1
ATOM 547 O O . ARG A 1 74 ? -8.537 -2.041 29.055 1.00 90.81 74 ARG A O 1
ATOM 554 N N . ALA A 1 75 ? -6.580 -2.432 30.090 1.00 89.94 75 ALA A N 1
ATOM 555 C CA . ALA A 1 75 ? -7.167 -3.145 31.223 1.00 89.94 75 ALA A CA 1
ATOM 556 C C . ALA A 1 75 ? -8.104 -2.249 32.053 1.00 89.94 75 ALA A C 1
ATOM 558 O O . ALA A 1 75 ? -9.129 -2.707 32.554 1.00 89.94 75 ALA A O 1
ATOM 559 N N . GLU A 1 76 ? -7.778 -0.966 32.202 1.00 92.25 76 GLU A N 1
ATOM 560 C CA . GLU A 1 76 ? -8.658 0.018 32.830 1.00 92.25 76 GLU A CA 1
ATOM 561 C C . GLU A 1 76 ? -9.925 0.258 32.006 1.00 92.25 76 GLU A C 1
ATOM 563 O O . GLU A 1 76 ? -11.024 0.195 32.554 1.00 92.25 76 GLU A O 1
ATOM 568 N N . LEU A 1 77 ? -9.792 0.459 30.692 1.00 91.81 77 LEU A N 1
ATOM 569 C CA . LEU A 1 77 ? -10.926 0.727 29.810 1.00 91.81 77 LEU A CA 1
ATOM 570 C C . LEU A 1 77 ? -11.916 -0.447 29.770 1.00 91.81 77 LEU A C 1
ATOM 572 O O . LEU A 1 77 ? -13.122 -0.230 29.861 1.00 91.81 77 LEU A O 1
ATOM 576 N N . VAL A 1 78 ? -11.414 -1.686 29.709 1.00 90.62 78 VAL A N 1
ATOM 577 C CA . VAL A 1 78 ? -12.241 -2.906 29.763 1.00 90.62 78 VAL A CA 1
ATOM 578 C C . VAL A 1 78 ? -12.976 -3.018 31.102 1.00 90.62 78 VAL A C 1
ATOM 580 O O . VAL A 1 78 ? -14.168 -3.319 31.119 1.00 90.62 78 VAL A O 1
ATOM 583 N N . ARG A 1 79 ? -12.307 -2.727 32.229 1.00 91.44 79 ARG A N 1
ATOM 584 C CA . ARG A 1 79 ? -12.946 -2.731 33.560 1.00 91.44 79 ARG A CA 1
ATOM 585 C C . ARG A 1 79 ? -14.009 -1.641 33.705 1.00 91.44 79 ARG A C 1
ATOM 587 O O . ARG A 1 79 ? -15.033 -1.882 34.335 1.00 91.44 79 ARG A O 1
ATOM 594 N N . ALA A 1 80 ? -13.775 -0.461 33.134 1.00 92.12 80 ALA A N 1
ATOM 595 C CA . ALA A 1 80 ? -14.707 0.663 33.194 1.00 92.12 80 ALA A CA 1
ATOM 596 C C . ALA A 1 80 ? -15.953 0.467 32.308 1.00 92.12 80 ALA A C 1
ATOM 598 O O . ALA A 1 80 ? -16.975 1.106 32.551 1.00 92.12 80 ALA A O 1
ATOM 599 N N . ALA A 1 81 ? -15.880 -0.405 31.297 1.00 92.69 81 ALA A N 1
ATOM 600 C CA . ALA A 1 81 ? -16.936 -0.645 30.316 1.00 92.69 81 ALA A CA 1
ATOM 601 C C . ALA A 1 81 ? -17.428 -2.112 30.341 1.00 92.69 81 ALA A C 1
ATOM 603 O O . ALA A 1 81 ? -17.189 -2.872 29.391 1.00 92.69 81 ALA A O 1
ATOM 604 N N . PRO A 1 82 ? -18.133 -2.541 31.408 1.00 90.25 82 PRO A N 1
ATOM 605 C CA . PRO A 1 82 ? -18.671 -3.896 31.501 1.00 90.25 82 PRO A CA 1
ATOM 606 C C . PRO A 1 82 ? -19.698 -4.181 30.395 1.00 90.25 82 PRO A C 1
ATOM 608 O O . PRO A 1 82 ? -20.268 -3.259 29.794 1.00 90.25 82 PRO A O 1
ATOM 611 N N . ALA A 1 83 ? -19.928 -5.469 30.121 1.00 88.31 83 ALA A N 1
ATOM 612 C CA . ALA A 1 83 ? -20.898 -5.935 29.131 1.00 88.31 83 ALA A CA 1
ATOM 613 C C . ALA A 1 83 ? -22.282 -5.298 29.356 1.00 88.31 83 ALA A C 1
ATOM 615 O O . ALA A 1 83 ? -22.757 -5.211 30.486 1.00 88.31 83 ALA A O 1
ATOM 616 N N . GLY A 1 84 ? -22.904 -4.809 28.279 1.00 87.94 84 GLY A N 1
ATOM 617 C CA . GLY A 1 84 ? -24.208 -4.133 28.324 1.00 87.94 84 GLY A CA 1
ATOM 618 C C . GLY A 1 84 ? -24.191 -2.667 28.781 1.00 87.94 84 GLY A C 1
ATOM 619 O O . GLY A 1 84 ? -25.230 -2.016 28.731 1.00 87.94 84 GLY A O 1
ATOM 620 N N . SER A 1 85 ? -23.045 -2.109 29.195 1.00 93.62 85 SER A N 1
ATOM 621 C CA . SER A 1 85 ? -22.980 -0.693 29.588 1.00 93.62 85 SER A CA 1
ATOM 622 C C . SER A 1 85 ? -23.067 0.268 28.385 1.00 93.62 85 SER A C 1
ATOM 624 O O . SER A 1 85 ? -22.528 -0.037 27.314 1.00 93.62 85 SER A O 1
ATOM 626 N N . PRO A 1 86 ? -23.646 1.478 28.556 1.00 91.38 86 PRO A N 1
ATOM 627 C CA . PRO A 1 86 ? -23.653 2.507 27.510 1.00 91.38 86 PRO A CA 1
ATOM 628 C C . PRO A 1 86 ? -22.247 2.895 27.035 1.00 91.38 86 PRO A C 1
ATOM 630 O O . PRO A 1 86 ? -22.029 3.124 25.847 1.00 91.38 86 PRO A O 1
ATOM 633 N N . LEU A 1 87 ? -21.268 2.906 27.948 1.00 91.62 87 LEU A N 1
ATOM 634 C CA . LEU A 1 87 ? -19.869 3.168 27.615 1.00 91.62 87 LEU A CA 1
ATOM 635 C C . LEU A 1 87 ? -19.293 2.090 26.688 1.00 91.62 87 LEU A C 1
ATOM 637 O O . LEU A 1 87 ? -18.614 2.427 25.719 1.00 91.62 87 LEU A O 1
ATOM 641 N N . ARG A 1 88 ? -19.584 0.805 26.939 1.00 91.81 88 ARG A N 1
ATOM 6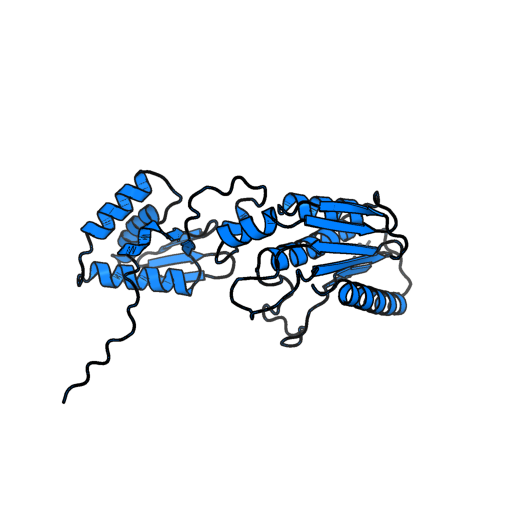42 C CA . ARG A 1 88 ? -19.153 -0.288 26.054 1.00 91.81 88 ARG A CA 1
ATOM 643 C C . ARG A 1 88 ? -19.781 -0.150 24.671 1.00 91.81 88 ARG A C 1
ATOM 645 O O . ARG A 1 88 ? -19.068 -0.270 23.683 1.00 91.81 88 ARG A O 1
ATOM 652 N N . ALA A 1 89 ? -21.071 0.184 24.589 1.00 91.00 89 ALA A N 1
ATOM 653 C CA . ALA A 1 89 ? -21.743 0.431 23.311 1.00 91.00 89 ALA A CA 1
ATOM 654 C C . ALA A 1 89 ? -21.111 1.604 22.531 1.00 91.00 89 ALA A C 1
ATOM 656 O O . ALA A 1 89 ? -20.857 1.485 21.330 1.00 91.00 89 ALA A O 1
ATOM 657 N N . ALA A 1 90 ? -20.784 2.708 23.213 1.00 91.75 90 ALA A N 1
ATOM 658 C CA . ALA A 1 90 ? -20.096 3.847 22.606 1.00 91.75 90 ALA A CA 1
ATOM 659 C C . ALA A 1 90 ? -18.689 3.472 22.105 1.00 91.75 90 ALA A C 1
ATOM 661 O O . ALA A 1 90 ? -18.334 3.784 20.969 1.00 91.75 90 ALA A O 1
ATOM 662 N N . LEU A 1 91 ? -17.907 2.744 22.909 1.00 93.44 91 LEU A N 1
ATOM 663 C CA . LEU A 1 91 ? -16.578 2.259 22.521 1.00 93.44 91 LEU A CA 1
ATOM 664 C C . LEU A 1 91 ? -16.632 1.318 21.318 1.00 93.44 91 LEU A C 1
ATOM 666 O O . LEU A 1 91 ? -15.839 1.475 20.394 1.00 93.44 91 LEU A O 1
ATOM 670 N N . LEU A 1 92 ? -17.570 0.368 21.305 1.00 92.31 92 LEU A N 1
ATOM 671 C CA . LEU A 1 92 ? -17.766 -0.548 20.181 1.00 92.31 92 LEU A CA 1
ATOM 672 C C . LEU A 1 92 ? -18.167 0.196 18.907 1.00 92.31 92 LEU A C 1
ATOM 674 O O . LEU A 1 92 ? -17.677 -0.140 17.832 1.00 92.31 92 LEU A O 1
ATOM 678 N N . THR A 1 93 ? -18.992 1.238 19.029 1.00 92.62 93 THR A N 1
ATOM 679 C CA . THR A 1 93 ? -19.362 2.100 17.899 1.00 92.62 93 THR A CA 1
ATOM 680 C C . THR A 1 93 ? -18.134 2.811 17.335 1.00 92.62 93 THR A C 1
ATOM 682 O O . THR A 1 93 ? -17.875 2.723 16.137 1.00 92.62 93 THR A O 1
ATOM 685 N N . VAL A 1 94 ? -17.329 3.454 18.188 1.00 93.94 94 VAL A N 1
ATOM 686 C CA . VAL A 1 94 ? -16.098 4.139 17.761 1.00 93.94 94 VAL A CA 1
ATOM 687 C C . VAL A 1 94 ? -15.104 3.149 17.150 1.00 93.94 94 VAL A C 1
ATOM 689 O O . VAL A 1 94 ? -14.580 3.406 16.072 1.00 93.94 94 VAL A O 1
ATOM 692 N N . LEU A 1 95 ? -14.869 1.998 17.784 1.00 93.88 95 LEU A N 1
ATOM 693 C CA . LEU A 1 95 ? -13.985 0.954 17.255 1.00 93.88 95 LEU A CA 1
ATOM 694 C C . LEU A 1 95 ? -14.463 0.428 15.899 1.00 93.88 95 LEU A C 1
ATOM 696 O O . LEU A 1 95 ? -13.637 0.246 15.008 1.00 93.88 95 LEU A O 1
ATOM 700 N N . GLY A 1 96 ? -15.773 0.232 15.733 1.00 92.50 96 GLY A N 1
ATOM 701 C CA . GLY A 1 96 ? -16.387 -0.130 14.459 1.00 92.50 96 GLY A CA 1
ATOM 702 C C . GLY A 1 96 ? -16.063 0.890 13.372 1.00 92.50 96 GLY A C 1
ATOM 703 O O . GLY A 1 96 ? -15.508 0.517 12.346 1.00 92.50 96 GLY A O 1
ATOM 704 N N . GLN A 1 97 ? -16.271 2.182 13.643 1.00 94.19 97 GLN A N 1
ATOM 705 C CA . GLN A 1 97 ? -15.923 3.249 12.697 1.00 94.19 97 GLN A CA 1
ATOM 706 C C . GLN A 1 97 ? -14.422 3.270 12.369 1.00 94.19 97 GLN A C 1
ATOM 708 O O . GLN A 1 97 ? -14.031 3.391 11.212 1.00 94.19 97 GLN A O 1
ATOM 713 N N . LEU A 1 98 ? -13.543 3.102 13.359 1.00 94.12 98 LEU A N 1
ATOM 714 C CA . LEU A 1 98 ? -12.101 3.063 13.098 1.00 94.12 98 LEU A CA 1
ATOM 715 C C . LEU A 1 98 ? -11.693 1.852 12.240 1.00 94.12 98 LEU A C 1
ATOM 717 O O . LEU A 1 98 ? -10.775 1.974 11.428 1.00 94.12 98 LEU A O 1
ATOM 721 N N . LEU A 1 99 ? -12.346 0.698 12.410 1.00 90.94 99 LEU A N 1
ATOM 722 C CA . LEU A 1 99 ? -12.121 -0.500 11.593 1.00 90.94 99 LEU A CA 1
ATOM 723 C C . LEU A 1 99 ? -12.655 -0.320 10.172 1.00 90.94 99 LEU A C 1
ATOM 725 O O . LEU A 1 99 ? -11.909 -0.552 9.222 1.00 90.94 99 LEU A O 1
ATOM 729 N N . ASP A 1 100 ? -13.894 0.150 10.034 1.00 90.75 100 ASP A N 1
ATOM 730 C CA . ASP A 1 100 ? -14.560 0.369 8.746 1.00 90.75 100 ASP A CA 1
ATOM 731 C C . ASP A 1 100 ? -13.800 1.401 7.895 1.00 90.75 100 ASP A C 1
ATOM 733 O O . ASP A 1 100 ? -13.705 1.272 6.675 1.00 90.75 100 ASP A O 1
ATOM 737 N N . HIS A 1 101 ? -13.165 2.384 8.543 1.00 91.31 101 HIS A N 1
ATOM 738 C CA . HIS A 1 101 ? -12.306 3.373 7.891 1.00 91.31 101 HIS A CA 1
ATOM 739 C C . HIS A 1 101 ? -10.824 2.964 7.818 1.00 91.31 101 HIS A C 1
ATOM 741 O O . HIS A 1 101 ? -9.992 3.769 7.405 1.00 91.31 101 HIS A O 1
ATOM 747 N N . GLY A 1 102 ? -10.450 1.741 8.207 1.00 89.75 102 GLY A N 1
ATOM 748 C CA . GLY A 1 102 ? -9.076 1.237 8.092 1.00 89.75 102 GLY A CA 1
ATOM 749 C C . GLY A 1 102 ? -8.039 2.001 8.926 1.00 89.75 102 GLY A C 1
ATOM 750 O O . GLY A 1 102 ? -6.851 1.993 8.596 1.00 89.75 102 GLY A O 1
ATOM 751 N N . LEU A 1 103 ? -8.461 2.674 9.999 1.00 92.25 103 LEU A N 1
ATOM 752 C CA . LEU A 1 103 ? -7.613 3.473 10.892 1.00 92.25 103 LEU A CA 1
ATOM 753 C C . LEU A 1 103 ? -6.940 2.637 11.988 1.00 92.25 103 LEU A C 1
ATOM 755 O O . LEU A 1 103 ? -6.036 3.131 12.667 1.00 92.25 103 LEU A O 1
ATOM 759 N N . LEU A 1 104 ? -7.335 1.372 12.146 1.00 90.69 104 LEU A N 1
ATOM 760 C CA . LEU A 1 104 ? -6.666 0.407 13.018 1.00 90.69 104 LEU A CA 1
ATOM 761 C C . LEU A 1 104 ? -5.829 -0.584 12.211 1.00 90.69 104 LEU A C 1
ATOM 763 O O . LEU A 1 104 ? -6.150 -0.927 11.073 1.00 90.69 104 LEU A O 1
ATOM 767 N N . VAL A 1 105 ? -4.753 -1.069 12.830 1.00 88.00 105 VAL A N 1
ATOM 768 C CA . VAL A 1 105 ? -3.968 -2.203 12.329 1.00 88.00 105 VAL A CA 1
ATOM 769 C C . VAL A 1 105 ? -3.758 -3.227 13.423 1.00 88.00 105 VAL A C 1
ATOM 771 O O . VAL A 1 105 ? -3.657 -2.882 14.606 1.00 88.00 105 VAL A O 1
ATOM 774 N N . GLU A 1 106 ? -3.632 -4.484 13.015 1.00 85.25 106 GLU A N 1
ATOM 775 C CA . GLU A 1 106 ? -3.241 -5.554 13.920 1.00 85.25 106 GLU A CA 1
ATOM 776 C C . GLU A 1 106 ? -1.842 -5.267 14.492 1.00 85.25 106 GLU A C 1
ATOM 778 O O . GLU A 1 106 ? -0.910 -4.855 13.784 1.00 85.25 106 GLU A O 1
ATOM 783 N N . ARG A 1 107 ? -1.688 -5.457 15.802 1.00 79.62 107 ARG A N 1
ATOM 784 C CA . ARG A 1 107 ? -0.390 -5.437 16.467 1.00 79.62 107 ARG A CA 1
ATOM 785 C C . ARG A 1 107 ? 0.360 -6.693 16.052 1.00 79.62 107 ARG A C 1
ATOM 787 O O . ARG A 1 107 ? 0.056 -7.788 16.510 1.00 79.62 107 ARG A O 1
ATOM 794 N N . SER A 1 108 ? 1.369 -6.530 15.209 1.00 67.50 108 SER A N 1
ATOM 795 C CA . SER A 1 108 ? 2.351 -7.580 14.956 1.00 67.50 108 SER A CA 1
ATOM 796 C C . SER A 1 108 ? 3.024 -7.951 16.285 1.00 67.50 108 SER A C 1
ATOM 798 O O . SER A 1 108 ? 3.534 -7.061 16.965 1.00 67.50 108 SER A O 1
ATOM 800 N N . GLY A 1 109 ? 3.046 -9.237 16.654 1.00 55.03 109 GLY A N 1
ATOM 801 C CA . GLY A 1 109 ? 3.665 -9.773 17.885 1.00 55.03 109 GLY A CA 1
ATOM 802 C C . GLY A 1 109 ? 5.199 -9.680 17.951 1.00 55.03 109 GLY A C 1
ATOM 803 O O . GLY A 1 109 ? 5.853 -10.492 18.589 1.00 55.03 109 GLY A O 1
ATOM 804 N N . GLY A 1 110 ? 5.770 -8.703 17.263 1.00 52.31 110 GLY A N 1
ATOM 805 C CA . GLY A 1 110 ? 7.180 -8.388 17.168 1.00 52.31 110 GLY A CA 1
ATOM 806 C C . GLY A 1 110 ? 7.281 -7.187 16.244 1.00 52.31 110 GLY A C 1
ATOM 807 O O . GLY A 1 110 ? 6.668 -7.178 15.169 1.00 52.31 110 GLY A O 1
ATOM 808 N N . GLU A 1 111 ? 7.997 -6.144 16.659 1.00 49.41 111 GLU A N 1
ATOM 809 C CA . GLU A 1 111 ? 8.448 -5.142 15.702 1.00 49.41 111 GLU A CA 1
ATOM 810 C C . GLU A 1 111 ? 9.153 -5.906 14.587 1.00 49.41 111 GLU A C 1
ATOM 812 O O . GLU A 1 111 ? 10.081 -6.671 14.845 1.00 49.41 111 GLU A O 1
ATOM 817 N N . ALA A 1 112 ? 8.642 -5.803 13.361 1.00 47.50 112 ALA A N 1
ATOM 818 C CA . ALA A 1 112 ? 9.293 -6.419 12.225 1.00 47.50 112 ALA A CA 1
ATOM 819 C C . ALA A 1 112 ? 10.656 -5.734 12.076 1.00 47.50 112 ALA A C 1
ATOM 821 O O . ALA A 1 112 ? 10.774 -4.693 11.444 1.00 47.50 112 ALA A O 1
ATOM 822 N N . THR A 1 113 ? 11.688 -6.326 12.670 1.00 44.47 113 THR A N 1
ATOM 823 C CA . THR A 1 113 ? 13.099 -5.944 12.542 1.00 44.47 113 THR A CA 1
ATOM 824 C C . THR A 1 113 ? 13.656 -6.277 11.151 1.00 44.47 113 THR A C 1
ATOM 826 O O . THR A 1 113 ? 14.848 -6.138 10.891 1.00 44.47 113 THR A O 1
ATOM 829 N N . GLY A 1 114 ? 12.797 -6.720 10.225 1.00 52.03 114 GLY A N 1
ATOM 830 C CA . GLY A 1 114 ? 13.122 -6.900 8.816 1.00 52.03 114 GLY A CA 1
ATOM 831 C C . GLY A 1 114 ? 13.108 -5.573 8.055 1.00 52.03 114 GLY A C 1
ATOM 832 O O . GLY A 1 114 ? 12.318 -4.685 8.349 1.00 52.03 114 GLY A O 1
ATOM 833 N N . GLY A 1 115 ? 13.951 -5.458 7.024 1.00 53.97 115 GLY A N 1
ATOM 834 C CA . GLY A 1 115 ? 14.188 -4.220 6.260 1.00 53.97 115 GLY A CA 1
ATOM 835 C C . GLY A 1 115 ? 12.986 -3.585 5.539 1.00 53.97 115 GLY A C 1
ATOM 836 O O . GLY A 1 115 ? 13.151 -2.544 4.908 1.00 53.97 115 GLY A O 1
ATOM 837 N N . ALA A 1 116 ? 11.784 -4.161 5.620 1.00 61.53 116 ALA A N 1
ATOM 838 C CA . ALA A 1 116 ? 10.553 -3.501 5.202 1.00 61.53 116 ALA A CA 1
ATOM 839 C C . ALA A 1 116 ? 10.113 -2.553 6.330 1.00 61.53 116 ALA A C 1
ATOM 841 O O . ALA A 1 116 ? 9.436 -2.964 7.266 1.00 61.53 116 ALA A O 1
ATOM 842 N N . GLY A 1 117 ? 10.599 -1.310 6.276 1.00 64.00 117 GLY A N 1
ATOM 843 C CA . GLY A 1 117 ? 10.487 -0.328 7.358 1.00 64.00 117 GLY A CA 1
ATOM 844 C C . GLY A 1 117 ? 9.056 0.039 7.810 1.00 64.00 117 GLY A C 1
ATOM 845 O O . GLY A 1 117 ? 8.063 -0.515 7.335 1.00 64.00 117 GLY A O 1
ATOM 846 N N . PRO A 1 118 ? 8.918 1.042 8.698 1.00 71.69 118 PRO A N 1
ATOM 847 C CA . PRO A 1 118 ? 7.661 1.381 9.387 1.00 71.69 118 PRO A CA 1
ATOM 848 C C . PRO A 1 118 ? 6.485 1.759 8.465 1.00 71.69 118 PRO A C 1
ATOM 850 O O . PRO A 1 118 ? 5.333 1.748 8.902 1.00 71.69 118 PRO A O 1
ATOM 853 N N . TRP A 1 119 ? 6.748 2.043 7.185 1.00 83.94 119 TRP A N 1
ATOM 854 C CA . TRP A 1 119 ? 5.752 2.431 6.185 1.00 83.94 119 TRP A CA 1
ATOM 855 C C . TRP A 1 119 ? 4.670 1.367 5.943 1.00 83.94 119 TRP A C 1
ATOM 857 O O . TRP A 1 119 ? 3.520 1.728 5.706 1.00 83.94 119 TRP A O 1
ATOM 867 N N . LEU A 1 120 ? 4.981 0.068 6.068 1.00 85.88 120 LEU A N 1
ATOM 868 C CA . LEU A 1 120 ? 3.972 -0.991 5.920 1.00 85.88 120 LEU A CA 1
ATOM 869 C C . LEU A 1 120 ? 2.869 -0.877 6.970 1.00 85.88 120 LEU A C 1
ATOM 871 O O . LEU A 1 120 ? 1.707 -1.143 6.676 1.00 85.88 120 LEU A O 1
ATOM 875 N N . GLY A 1 121 ? 3.216 -0.438 8.182 1.00 83.19 121 GLY A N 1
ATOM 876 C CA . GLY A 1 121 ? 2.231 -0.148 9.216 1.00 83.19 121 GLY A CA 1
ATOM 877 C C . GLY A 1 121 ? 1.237 0.924 8.773 1.00 83.19 121 GLY A C 1
ATOM 878 O O . GLY A 1 121 ? 0.063 0.827 9.105 1.00 83.19 121 GLY A O 1
ATOM 879 N N . ALA A 1 122 ? 1.677 1.903 7.984 1.00 84.62 122 ALA A N 1
ATOM 880 C CA . ALA A 1 122 ? 0.843 3.006 7.526 1.00 84.62 122 ALA A CA 1
ATOM 881 C C . ALA A 1 122 ? -0.071 2.643 6.345 1.00 84.62 122 ALA A C 1
ATOM 883 O O . ALA A 1 122 ? -1.126 3.251 6.210 1.00 84.62 122 ALA A O 1
ATOM 884 N N . VAL A 1 123 ? 0.281 1.657 5.512 1.00 85.31 123 VAL A N 1
ATOM 885 C CA . VAL A 1 123 ? -0.451 1.409 4.249 1.00 85.31 123 VAL A CA 1
ATOM 886 C C . VAL A 1 123 ? -1.018 0.001 4.085 1.00 85.31 123 VAL A C 1
ATOM 888 O O . VAL A 1 123 ? -1.933 -0.188 3.292 1.00 85.31 123 VAL A O 1
ATOM 891 N N . ALA A 1 124 ? -0.499 -0.997 4.806 1.00 86.06 124 ALA A N 1
ATOM 892 C CA . ALA A 1 124 ? -0.961 -2.376 4.682 1.00 86.06 124 ALA A CA 1
ATOM 893 C C . ALA A 1 124 ? -2.132 -2.657 5.627 1.00 86.06 124 ALA A C 1
ATOM 895 O O . ALA A 1 124 ? -2.107 -2.259 6.793 1.00 86.06 124 ALA A O 1
ATOM 896 N N . GLU A 1 125 ? -3.133 -3.403 5.165 1.00 81.88 125 GLU A N 1
ATOM 897 C CA . GLU A 1 125 ? -4.193 -3.940 6.033 1.00 81.88 125 GLU A CA 1
ATOM 898 C C . GLU A 1 125 ? -3.622 -4.919 7.065 1.00 81.88 125 GLU A C 1
ATOM 900 O O . GLU A 1 125 ? -3.955 -4.852 8.245 1.00 81.88 125 GLU A O 1
ATOM 905 N N . ARG A 1 126 ? -2.687 -5.779 6.633 1.00 82.62 126 ARG A N 1
ATOM 906 C CA . ARG A 1 126 ? -2.005 -6.775 7.475 1.00 82.62 126 ARG A CA 1
ATOM 907 C C . ARG A 1 126 ? -0.483 -6.581 7.411 1.00 82.62 126 ARG A C 1
ATOM 909 O O . ARG A 1 126 ? 0.198 -7.324 6.698 1.00 82.62 126 ARG A O 1
ATOM 916 N N . PRO A 1 127 ? 0.084 -5.596 8.141 1.00 84.75 127 PRO A N 1
ATOM 917 C CA . PRO A 1 127 ? 1.499 -5.228 8.025 1.00 84.75 127 PRO A CA 1
ATOM 918 C C . PRO A 1 127 ? 2.478 -6.381 8.270 1.00 84.75 127 PRO A C 1
ATOM 920 O O . PRO A 1 127 ? 3.469 -6.499 7.554 1.00 84.75 127 PRO A O 1
ATOM 923 N N . GLY A 1 128 ? 2.196 -7.261 9.240 1.00 80.56 128 GLY A N 1
ATOM 924 C CA . GLY A 1 128 ? 3.042 -8.427 9.524 1.00 80.56 128 GLY A CA 1
ATOM 925 C C . GLY A 1 128 ? 3.088 -9.431 8.367 1.00 80.56 128 GLY A C 1
ATOM 926 O O . GLY A 1 128 ? 4.166 -9.886 7.987 1.00 80.56 128 GLY A O 1
ATOM 927 N N . ALA A 1 129 ? 1.938 -9.724 7.751 1.00 84.06 129 ALA A N 1
ATOM 928 C CA . ALA A 1 129 ? 1.859 -10.607 6.588 1.00 84.06 129 ALA A CA 1
ATOM 929 C C . ALA A 1 129 ? 2.574 -10.006 5.366 1.00 84.06 129 ALA A C 1
ATOM 931 O O . ALA A 1 129 ? 3.346 -10.706 4.710 1.00 84.06 129 ALA A O 1
ATOM 932 N N . ALA A 1 130 ? 2.378 -8.709 5.107 1.00 87.25 130 ALA A N 1
ATOM 933 C CA . ALA A 1 130 ? 3.061 -7.981 4.038 1.00 87.25 130 ALA A CA 1
ATOM 934 C C . ALA A 1 130 ? 4.590 -7.981 4.225 1.00 87.25 130 ALA A C 1
ATOM 936 O O . ALA A 1 130 ? 5.336 -8.306 3.300 1.00 87.25 130 ALA A O 1
ATOM 937 N N . GLY A 1 131 ? 5.065 -7.694 5.442 1.00 87.12 131 GLY A N 1
ATOM 938 C CA . GLY A 1 131 ? 6.491 -7.724 5.773 1.00 87.12 131 GLY A CA 1
ATOM 939 C C . GLY A 1 131 ? 7.096 -9.120 5.616 1.00 87.12 131 GLY A C 1
ATOM 940 O O . GLY A 1 131 ? 8.167 -9.273 5.028 1.00 87.12 131 GLY A O 1
ATOM 941 N N . ALA A 1 132 ? 6.383 -10.158 6.060 1.00 85.50 132 ALA A N 1
ATOM 942 C CA . ALA A 1 132 ? 6.811 -11.542 5.891 1.00 85.50 132 ALA A CA 1
ATOM 943 C C . ALA A 1 132 ? 6.852 -11.970 4.411 1.00 85.50 132 ALA A C 1
ATOM 945 O O . ALA A 1 132 ? 7.758 -12.704 4.012 1.00 85.50 132 ALA A O 1
ATOM 946 N N . ALA A 1 133 ? 5.914 -11.499 3.582 1.00 87.56 133 ALA A N 1
ATOM 947 C CA . ALA A 1 133 ? 5.925 -11.751 2.142 1.00 87.56 133 ALA A CA 1
ATOM 948 C C . ALA A 1 133 ? 7.150 -11.119 1.461 1.00 87.56 133 ALA A C 1
ATOM 950 O O . ALA A 1 133 ? 7.843 -11.799 0.701 1.00 87.56 133 ALA A O 1
ATOM 951 N N . LEU A 1 134 ? 7.473 -9.861 1.787 1.00 88.94 134 LEU A N 1
ATOM 952 C CA . LEU A 1 134 ? 8.674 -9.190 1.276 1.00 88.94 134 LEU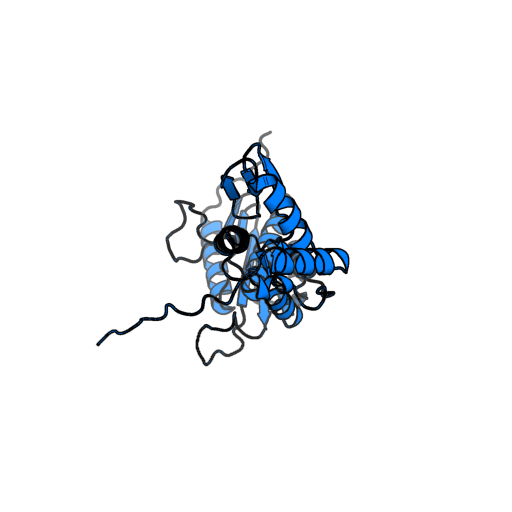 A CA 1
ATOM 953 C C . LEU A 1 134 ? 9.959 -9.892 1.734 1.00 88.94 134 LEU A C 1
ATOM 955 O O . LEU A 1 134 ? 10.841 -10.146 0.917 1.00 88.94 134 LEU A O 1
ATOM 959 N N . ALA A 1 135 ? 10.049 -10.275 3.012 1.00 87.19 135 ALA A N 1
ATOM 960 C CA . ALA A 1 135 ? 11.233 -10.926 3.573 1.00 87.19 135 ALA A CA 1
ATOM 961 C C . ALA A 1 135 ? 11.552 -12.282 2.914 1.00 87.19 135 ALA A C 1
ATOM 963 O O . ALA A 1 135 ? 12.727 -12.606 2.695 1.00 87.19 135 ALA A O 1
ATOM 964 N N . ARG A 1 136 ? 10.509 -13.058 2.581 1.00 87.44 136 ARG A N 1
ATOM 965 C CA . ARG A 1 136 ? 10.622 -14.351 1.885 1.00 87.44 136 ARG A CA 1
ATOM 966 C C . ARG A 1 136 ? 10.855 -14.223 0.380 1.00 87.44 136 ARG A C 1
ATOM 968 O O . ARG A 1 136 ? 11.193 -15.218 -0.250 1.00 87.44 136 ARG A O 1
ATOM 975 N N . SER A 1 137 ? 10.673 -13.036 -0.190 1.00 89.62 137 SER A N 1
ATOM 976 C CA . SER A 1 137 ? 10.810 -12.815 -1.627 1.00 89.62 137 SER A CA 1
ATOM 977 C C . SER A 1 137 ? 12.213 -12.327 -1.993 1.00 89.62 137 SER A C 1
ATOM 979 O O . SER A 1 137 ? 12.955 -11.749 -1.184 1.00 89.62 137 SER A O 1
ATOM 981 N N . ARG A 1 138 ? 12.586 -12.566 -3.248 1.00 91.12 138 ARG A N 1
ATOM 982 C CA . ARG A 1 138 ? 13.786 -12.013 -3.881 1.00 91.12 138 ARG A CA 1
ATOM 983 C C . ARG A 1 138 ? 13.395 -11.380 -5.202 1.00 91.12 138 ARG A C 1
ATOM 985 O O . ARG A 1 138 ? 12.512 -11.887 -5.893 1.00 91.12 138 ARG A O 1
ATOM 992 N N . ALA A 1 139 ? 14.046 -10.272 -5.525 1.00 95.12 139 ALA A N 1
ATOM 993 C CA . ALA A 1 139 ? 13.899 -9.609 -6.805 1.00 95.12 139 ALA A CA 1
ATOM 994 C C . ALA A 1 139 ? 15.176 -9.755 -7.634 1.00 95.12 139 ALA A C 1
ATOM 996 O O . ALA A 1 139 ? 16.282 -9.679 -7.106 1.00 95.12 139 ALA A O 1
ATOM 997 N N . ARG A 1 140 ? 15.016 -9.905 -8.944 1.00 96.50 140 ARG A N 1
ATOM 998 C CA . ARG A 1 140 ? 16.080 -9.811 -9.939 1.00 96.50 140 ARG A CA 1
ATOM 999 C C . ARG A 1 140 ? 15.860 -8.551 -10.763 1.00 96.50 140 ARG A C 1
ATOM 1001 O O . ARG A 1 140 ? 14.751 -8.298 -11.228 1.00 96.50 140 ARG A O 1
ATOM 1008 N N . VAL A 1 141 ? 16.916 -7.770 -10.942 1.00 97.56 141 VAL A N 1
ATOM 1009 C CA . VAL A 1 141 ? 16.943 -6.577 -11.790 1.00 97.56 141 VAL A CA 1
ATOM 1010 C C . VAL A 1 141 ? 17.771 -6.916 -13.018 1.00 97.56 141 VAL A C 1
ATOM 1012 O O . VAL A 1 141 ? 18.993 -7.043 -12.934 1.00 97.56 141 VAL A O 1
ATOM 1015 N N . LEU A 1 142 ? 17.092 -7.108 -14.143 1.00 96.75 142 LEU A N 1
ATOM 1016 C CA . LEU A 1 142 ? 17.685 -7.546 -15.399 1.00 96.75 142 LEU A CA 1
ATOM 1017 C C . LEU A 1 142 ? 17.836 -6.356 -16.345 1.00 96.75 142 LEU A C 1
ATOM 1019 O O . LEU A 1 142 ? 16.867 -5.646 -16.602 1.00 96.75 142 LEU A O 1
ATOM 1023 N N . GLY A 1 143 ? 19.030 -6.156 -16.896 1.00 95.56 143 GLY A N 1
ATOM 1024 C CA . GLY A 1 143 ? 19.277 -5.158 -17.939 1.00 95.56 143 GLY A CA 1
ATOM 1025 C C . GLY A 1 143 ? 20.512 -5.488 -18.776 1.00 95.56 143 GLY A C 1
ATOM 1026 O O . GLY A 1 143 ? 21.358 -6.278 -18.351 1.00 95.56 143 GLY A O 1
ATOM 1027 N N . ALA A 1 144 ? 20.636 -4.866 -19.952 1.00 93.31 144 ALA A N 1
ATOM 1028 C CA . ALA A 1 144 ? 21.802 -5.028 -20.833 1.00 93.31 144 ALA A CA 1
ATOM 1029 C C . ALA A 1 144 ? 23.110 -4.550 -20.176 1.00 93.31 144 ALA A C 1
ATOM 1031 O O . ALA A 1 144 ? 24.172 -5.164 -20.329 1.00 93.31 144 ALA A O 1
ATOM 1032 N N . HIS A 1 145 ? 23.007 -3.486 -19.372 1.00 92.69 145 HIS A N 1
ATOM 1033 C CA . HIS A 1 145 ? 24.111 -2.864 -18.646 1.00 92.69 145 HIS A CA 1
ATOM 1034 C C . HIS A 1 145 ? 23.807 -2.807 -17.137 1.00 92.69 145 HIS A C 1
ATOM 1036 O O . HIS A 1 145 ? 23.090 -1.898 -16.696 1.00 92.69 145 HIS A O 1
ATOM 1042 N N . PRO A 1 146 ? 24.356 -3.747 -16.337 1.00 91.25 146 PRO A N 1
ATOM 1043 C CA . PRO A 1 146 ? 24.185 -3.793 -14.880 1.00 91.25 146 PRO A CA 1
ATOM 1044 C C . PRO A 1 146 ? 24.532 -2.480 -14.163 1.00 91.25 146 PRO A C 1
ATOM 1046 O O . PRO A 1 146 ? 23.875 -2.098 -13.198 1.00 91.25 146 PRO A O 1
ATOM 1049 N N . ASP A 1 147 ? 25.509 -1.743 -14.689 1.00 90.75 147 ASP A N 1
ATOM 1050 C CA . ASP A 1 147 ? 25.969 -0.468 -14.133 1.00 90.75 147 ASP A CA 1
ATOM 1051 C C . ASP A 1 147 ? 25.255 0.754 -14.727 1.00 90.75 147 ASP A C 1
ATOM 1053 O O . ASP A 1 147 ? 25.701 1.892 -14.566 1.00 90.75 147 ASP A O 1
ATOM 1057 N N . SER A 1 148 ? 24.134 0.578 -15.424 1.00 91.00 148 SER A N 1
ATOM 1058 C CA . SER A 1 148 ? 23.359 1.729 -15.891 1.00 91.00 148 SER A CA 1
ATOM 1059 C C . SER A 1 148 ? 22.676 2.460 -14.718 1.00 91.00 148 SER A C 1
ATOM 1061 O O . SER A 1 148 ? 22.306 1.841 -13.711 1.00 91.00 148 SER A O 1
ATOM 1063 N N . PRO A 1 149 ? 22.457 3.789 -14.815 1.00 91.62 149 PRO A N 1
ATOM 1064 C CA . PRO A 1 149 ? 21.738 4.546 -13.791 1.00 91.62 149 PRO A CA 1
ATOM 1065 C C . PRO A 1 149 ? 20.351 3.978 -13.467 1.00 91.62 149 PRO A C 1
ATOM 1067 O O . PRO A 1 149 ? 19.976 3.952 -12.295 1.00 91.62 149 PRO A O 1
ATOM 1070 N N . LEU A 1 150 ? 19.628 3.485 -14.481 1.00 93.94 150 LEU A N 1
ATOM 1071 C CA . LEU A 1 150 ? 18.289 2.912 -14.341 1.00 93.94 150 LEU A CA 1
ATOM 1072 C C . LEU A 1 150 ? 18.310 1.599 -13.540 1.00 93.94 150 LEU A C 1
ATOM 1074 O O . LEU A 1 150 ? 17.559 1.473 -12.572 1.00 93.94 150 LEU A O 1
ATOM 1078 N N . VAL A 1 151 ? 19.220 0.669 -13.867 1.00 95.94 151 VAL A N 1
ATOM 1079 C CA . VAL A 1 151 ? 19.396 -0.594 -13.121 1.00 95.94 151 VAL A CA 1
ATOM 1080 C C . VAL A 1 151 ? 19.756 -0.317 -11.663 1.00 95.94 151 VAL A C 1
ATOM 1082 O O . VAL A 1 151 ? 19.102 -0.827 -10.750 1.00 95.94 151 VAL A O 1
ATOM 1085 N N . ARG A 1 152 ? 20.747 0.552 -11.418 1.00 95.38 152 ARG A N 1
ATOM 1086 C CA . ARG A 1 152 ? 21.146 0.911 -10.049 1.00 95.38 152 ARG A CA 1
ATOM 1087 C C . ARG A 1 152 ? 20.020 1.590 -9.274 1.00 95.38 152 ARG A C 1
ATOM 1089 O O . ARG A 1 152 ? 19.864 1.336 -8.081 1.00 95.38 152 ARG A O 1
ATOM 1096 N N . ALA A 1 153 ? 19.249 2.468 -9.917 1.00 96.31 153 ALA A N 1
ATOM 1097 C CA . ALA A 1 153 ? 18.113 3.126 -9.281 1.00 96.31 153 ALA A CA 1
ATOM 1098 C C . ALA A 1 153 ? 17.029 2.117 -8.886 1.00 96.31 153 ALA A C 1
ATOM 1100 O O . ALA A 1 153 ? 16.544 2.181 -7.756 1.00 96.31 153 ALA A O 1
ATOM 1101 N N . ALA A 1 154 ? 16.714 1.153 -9.755 1.00 97.44 154 ALA A N 1
ATOM 1102 C CA . ALA A 1 154 ? 15.716 0.125 -9.477 1.00 97.44 154 ALA A CA 1
ATOM 1103 C C . ALA A 1 154 ? 16.152 -0.806 -8.339 1.00 97.44 154 ALA A C 1
ATOM 1105 O O . ALA A 1 154 ? 15.400 -1.005 -7.386 1.00 97.44 154 ALA A O 1
ATOM 1106 N N . ALA A 1 155 ? 17.396 -1.297 -8.372 1.00 96.94 155 ALA A N 1
ATOM 1107 C CA . ALA A 1 155 ? 17.946 -2.131 -7.303 1.00 96.94 155 ALA A CA 1
ATOM 1108 C C . ALA A 1 155 ? 17.946 -1.402 -5.949 1.00 96.94 155 ALA A C 1
ATOM 1110 O O . ALA A 1 155 ? 17.524 -1.957 -4.934 1.00 96.94 155 ALA A O 1
ATOM 1111 N N . ARG A 1 156 ? 18.350 -0.122 -5.921 1.00 95.94 156 ARG A N 1
ATOM 1112 C CA . ARG A 1 156 ? 18.281 0.702 -4.703 1.00 95.94 156 ARG A CA 1
ATOM 1113 C C . ARG A 1 156 ? 16.850 0.926 -4.225 1.00 95.94 156 ARG A C 1
ATOM 1115 O O . ARG A 1 156 ? 16.623 0.928 -3.019 1.00 95.94 156 ARG A O 1
ATOM 1122 N N . ALA A 1 157 ? 15.899 1.158 -5.128 1.00 95.75 157 ALA A N 1
ATOM 1123 C CA . ALA A 1 157 ? 14.500 1.360 -4.763 1.00 95.75 157 ALA A CA 1
ATOM 1124 C C . ALA A 1 157 ? 13.896 0.096 -4.128 1.00 95.75 157 ALA A C 1
ATOM 1126 O O . ALA A 1 157 ? 13.306 0.189 -3.055 1.00 95.75 157 ALA A O 1
ATOM 1127 N N . LEU A 1 158 ? 14.133 -1.077 -4.723 1.00 95.38 158 LEU A N 1
ATOM 1128 C CA . LEU A 1 158 ? 13.702 -2.370 -4.181 1.00 95.38 158 LEU A CA 1
ATOM 1129 C C . LEU A 1 158 ? 14.310 -2.646 -2.798 1.00 95.38 158 LEU A C 1
ATOM 1131 O O . LEU A 1 158 ? 13.577 -2.917 -1.846 1.00 95.38 158 LEU A O 1
ATOM 1135 N N . ASN A 1 159 ? 15.630 -2.479 -2.660 1.00 93.25 159 ASN A N 1
ATOM 1136 C CA . ASN A 1 159 ? 16.324 -2.701 -1.390 1.00 93.25 159 ASN A CA 1
ATOM 1137 C C . ASN A 1 159 ? 15.832 -1.751 -0.285 1.00 93.25 159 ASN A C 1
ATOM 1139 O O . ASN A 1 159 ? 15.592 -2.198 0.834 1.00 93.25 159 ASN A O 1
ATOM 1143 N N . ARG A 1 160 ? 15.613 -0.460 -0.590 1.00 91.19 160 ARG A N 1
ATOM 1144 C CA . ARG A 1 160 ? 15.043 0.509 0.371 1.00 91.19 160 ARG A CA 1
ATOM 1145 C C . ARG A 1 160 ? 13.611 0.172 0.785 1.00 91.19 160 ARG A C 1
ATOM 1147 O O . ARG A 1 160 ? 13.208 0.511 1.891 1.00 91.19 160 ARG A O 1
ATOM 1154 N N . ALA A 1 161 ? 12.853 -0.487 -0.086 1.00 89.31 161 ALA A N 1
ATOM 1155 C CA . ALA A 1 161 ? 11.503 -0.948 0.213 1.00 89.31 161 ALA A CA 1
ATOM 1156 C C . ALA A 1 161 ? 11.469 -2.277 0.996 1.00 89.31 161 ALA A C 1
ATOM 1158 O O . ALA A 1 161 ? 10.392 -2.734 1.377 1.00 89.31 161 ALA A O 1
ATOM 1159 N N . GLY A 1 162 ? 12.630 -2.891 1.255 1.00 88.69 162 GLY A N 1
ATOM 1160 C CA . GLY A 1 162 ? 12.751 -4.155 1.981 1.00 88.69 162 GLY A CA 1
ATOM 1161 C C . GLY A 1 162 ? 12.693 -5.408 1.103 1.00 88.69 162 GLY A C 1
ATOM 1162 O O . GLY A 1 162 ? 12.705 -6.514 1.642 1.00 88.69 162 GLY A O 1
ATOM 1163 N N . LEU A 1 163 ? 12.666 -5.265 -0.229 1.00 91.31 163 LEU A N 1
ATOM 1164 C CA . LEU A 1 163 ? 12.729 -6.384 -1.169 1.00 91.31 163 LEU A CA 1
ATOM 1165 C C . LEU A 1 163 ? 14.164 -6.551 -1.678 1.00 91.31 163 LEU A C 1
ATOM 1167 O O . LEU A 1 163 ? 14.659 -5.727 -2.446 1.00 91.31 163 LEU A O 1
ATOM 1171 N N . ARG A 1 164 ? 14.839 -7.621 -1.244 1.00 91.31 164 ARG A N 1
ATOM 1172 C CA . ARG A 1 164 ? 16.248 -7.851 -1.598 1.00 91.31 164 ARG A CA 1
ATOM 1173 C C . ARG A 1 164 ? 16.390 -8.070 -3.102 1.00 91.31 164 ARG A C 1
ATOM 1175 O O . ARG A 1 164 ? 15.777 -8.993 -3.641 1.00 91.31 164 ARG A O 1
ATOM 1182 N N . ALA A 1 165 ? 17.198 -7.228 -3.738 1.00 94.38 165 ALA A N 1
ATOM 1183 C CA . ALA A 1 165 ? 17.398 -7.213 -5.178 1.00 94.38 165 ALA A CA 1
ATOM 1184 C C . ALA A 1 165 ? 18.797 -7.696 -5.576 1.00 94.38 165 ALA A C 1
ATOM 1186 O O . ALA A 1 165 ? 19.802 -7.192 -5.075 1.00 94.38 165 ALA A O 1
ATOM 1187 N N . GLU A 1 166 ? 18.844 -8.614 -6.536 1.00 95.50 166 GLU A N 1
ATOM 1188 C CA . GLU A 1 166 ? 20.050 -9.070 -7.222 1.00 95.50 166 GLU A CA 1
ATOM 1189 C C . GLU A 1 166 ? 20.077 -8.487 -8.635 1.00 95.50 166 GLU A C 1
ATOM 1191 O O . GLU A 1 166 ? 19.085 -8.540 -9.363 1.00 95.50 166 GLU A O 1
ATOM 1196 N N . VAL A 1 167 ? 21.207 -7.912 -9.035 1.00 96.31 167 VAL A N 1
ATOM 1197 C CA . VAL A 1 167 ? 21.379 -7.358 -10.381 1.00 96.31 167 VAL A CA 1
ATOM 1198 C C . VAL A 1 167 ? 22.002 -8.421 -11.275 1.00 96.31 167 VAL A C 1
ATOM 1200 O O . VAL A 1 167 ? 23.016 -9.009 -10.910 1.00 96.31 167 VAL A O 1
ATOM 1203 N N . ALA A 1 168 ? 21.431 -8.643 -12.458 1.00 93.25 168 ALA A N 1
ATOM 1204 C CA . ALA A 1 168 ? 22.004 -9.550 -13.445 1.00 93.25 168 ALA A CA 1
ATOM 1205 C C . ALA A 1 168 ? 21.960 -8.957 -14.856 1.00 93.25 168 ALA A C 1
ATOM 1207 O O . ALA A 1 168 ? 21.025 -8.252 -15.243 1.00 93.25 168 ALA A O 1
ATOM 1208 N N . LYS A 1 169 ? 22.993 -9.272 -15.639 1.00 92.38 169 LYS A N 1
ATOM 1209 C CA . LYS A 1 169 ? 23.053 -8.921 -17.056 1.00 92.38 169 LYS A CA 1
ATOM 1210 C C . LYS A 1 169 ? 22.112 -9.825 -17.854 1.00 92.38 169 LYS A C 1
ATOM 1212 O O . LYS A 1 169 ? 22.082 -11.030 -17.622 1.00 92.38 169 LYS A O 1
ATOM 1217 N N . THR A 1 170 ? 21.398 -9.262 -18.823 1.00 89.19 170 THR A N 1
ATOM 1218 C CA . THR A 1 170 ? 20.676 -10.032 -19.847 1.00 89.19 170 THR A CA 1
ATOM 1219 C C . THR A 1 170 ? 20.878 -9.409 -21.222 1.00 89.19 170 THR A C 1
ATOM 1221 O O . THR A 1 170 ? 20.850 -8.189 -21.352 1.00 89.19 170 THR A O 1
ATOM 1224 N N . ALA A 1 171 ? 21.092 -10.239 -22.244 1.00 81.38 171 ALA A N 1
ATOM 1225 C CA . ALA A 1 171 ? 21.200 -9.791 -23.635 1.00 81.38 171 ALA A CA 1
ATOM 1226 C C . ALA A 1 171 ? 19.827 -9.625 -24.316 1.00 81.38 171 ALA A C 1
ATOM 1228 O O . ALA A 1 171 ? 19.742 -9.105 -25.420 1.00 81.38 171 ALA A O 1
ATOM 1229 N N . GLU A 1 172 ? 18.751 -10.064 -23.663 1.00 83.38 172 GLU A N 1
ATOM 1230 C CA . GLU A 1 172 ? 17.400 -10.108 -24.235 1.00 83.38 172 GLU A CA 1
ATOM 1231 C C . GLU A 1 172 ? 16.635 -8.782 -24.121 1.00 83.38 172 GLU A C 1
ATOM 1233 O O . GLU A 1 172 ? 15.470 -8.714 -24.509 1.00 83.38 172 GLU A O 1
ATOM 1238 N N . LEU A 1 173 ? 17.227 -7.756 -23.504 1.00 85.56 173 LEU A N 1
ATOM 1239 C CA . LEU A 1 173 ? 16.579 -6.462 -23.297 1.00 85.56 173 LEU A CA 1
ATOM 1240 C C . LEU A 1 173 ? 17.310 -5.368 -24.077 1.00 85.56 173 LEU A C 1
ATOM 1242 O O . LEU A 1 173 ? 18.538 -5.309 -24.008 1.00 85.56 173 LEU A O 1
ATOM 1246 N N . PRO A 1 174 ? 16.578 -4.474 -24.766 1.00 88.50 174 PRO A N 1
ATOM 1247 C CA . PRO A 1 174 ? 17.170 -3.304 -25.397 1.00 88.50 174 PRO A CA 1
ATOM 1248 C C . PRO A 1 174 ? 17.841 -2.363 -24.391 1.00 88.50 174 PRO A C 1
ATOM 1250 O O . PRO A 1 174 ? 17.443 -2.274 -23.224 1.00 88.50 174 PRO A O 1
ATOM 1253 N N . ASP A 1 175 ? 18.794 -1.570 -24.879 1.00 87.06 175 ASP A N 1
ATOM 1254 C CA . ASP A 1 175 ? 19.399 -0.493 -24.098 1.00 87.06 175 ASP A CA 1
ATOM 1255 C C . ASP A 1 175 ? 18.340 0.488 -23.582 1.00 87.06 175 ASP A C 1
ATOM 1257 O O . ASP A 1 175 ? 17.383 0.851 -24.274 1.00 87.06 175 ASP A O 1
ATOM 1261 N N . GLY A 1 176 ? 18.518 0.927 -22.336 1.00 88.94 176 GLY A N 1
ATOM 1262 C CA . GLY A 1 176 ? 17.565 1.806 -21.659 1.00 88.94 176 GLY A CA 1
ATOM 1263 C C . GLY A 1 176 ? 16.320 1.094 -21.125 1.00 88.94 176 GLY A C 1
ATOM 1264 O O . GLY A 1 176 ? 15.449 1.772 -20.583 1.00 88.94 176 GLY A O 1
ATOM 1265 N N . GLN A 1 177 ? 16.231 -0.238 -21.224 1.00 94.81 177 GLN A N 1
ATOM 1266 C CA . GLN A 1 177 ? 15.179 -1.034 -20.590 1.00 94.81 177 GLN A CA 1
ATOM 1267 C C . GLN A 1 177 ? 15.712 -1.899 -19.446 1.00 94.81 177 GLN A C 1
ATOM 1269 O O . GLN A 1 177 ? 16.840 -2.396 -19.469 1.00 94.81 177 GLN A O 1
ATOM 1274 N N . VAL A 1 178 ? 14.869 -2.079 -18.433 1.00 97.06 178 VAL A N 1
ATOM 1275 C CA . VAL A 1 178 ? 15.117 -2.934 -17.275 1.00 97.06 178 VAL A CA 1
ATOM 1276 C C . VAL A 1 178 ? 13.863 -3.744 -16.984 1.00 97.06 178 VAL A C 1
ATOM 1278 O O . VAL A 1 178 ? 12.755 -3.208 -16.990 1.00 97.06 178 VAL A O 1
ATOM 1281 N N . LEU A 1 179 ? 14.046 -5.026 -16.683 1.00 97.62 179 LEU A N 1
ATOM 1282 C CA . LEU A 1 179 ? 12.989 -5.914 -16.220 1.00 97.62 179 LEU A CA 1
ATOM 1283 C C . LEU A 1 179 ? 13.227 -6.261 -14.751 1.00 97.62 179 LEU A C 1
ATOM 1285 O O . LEU A 1 179 ? 14.278 -6.786 -14.382 1.00 97.62 179 LEU A O 1
ATOM 1289 N N . LEU A 1 180 ? 12.241 -5.967 -13.913 1.00 98.06 180 LEU A N 1
ATOM 1290 C CA . LEU A 1 180 ? 12.217 -6.340 -12.506 1.00 98.06 180 LEU A CA 1
ATOM 1291 C C . LEU A 1 180 ? 11.382 -7.606 -12.375 1.00 98.06 180 LEU A C 1
ATOM 1293 O O . LEU A 1 180 ? 10.233 -7.604 -12.803 1.00 98.06 180 LEU A O 1
ATOM 1297 N N . VAL A 1 181 ? 11.936 -8.665 -11.792 1.00 96.31 181 VAL A N 1
ATOM 1298 C CA . VAL A 1 181 ? 11.255 -9.958 -11.619 1.00 96.31 181 VAL A CA 1
ATOM 1299 C C . VAL A 1 181 ? 11.299 -10.352 -10.154 1.00 96.31 181 VAL A C 1
ATOM 1301 O O . VAL A 1 181 ? 12.342 -10.210 -9.527 1.00 96.31 181 VAL A O 1
ATOM 1304 N N . THR A 1 182 ? 10.208 -10.868 -9.599 1.00 93.94 182 THR A N 1
ATOM 1305 C CA . THR A 1 182 ? 10.206 -11.476 -8.263 1.00 93.94 182 THR A CA 1
ATOM 1306 C C . THR A 1 182 ? 9.780 -12.916 -8.333 1.00 93.94 182 THR A C 1
ATOM 1308 O O . THR A 1 182 ? 8.770 -13.226 -8.967 1.00 93.94 182 THR A O 1
ATOM 1311 N N . SER A 1 183 ? 10.460 -13.738 -7.551 1.00 82.00 183 SER A N 1
ATOM 1312 C CA . SER A 1 183 ? 10.044 -15.101 -7.255 1.00 82.00 183 SER A CA 1
ATOM 1313 C C . SER A 1 183 ? 9.660 -15.152 -5.774 1.00 82.00 183 SER A C 1
ATOM 1315 O O . SER A 1 183 ? 10.388 -14.653 -4.910 1.00 82.00 183 SER A O 1
ATOM 1317 N N . GLY A 1 184 ? 8.487 -15.702 -5.470 1.00 66.12 184 GLY A N 1
ATOM 1318 C CA . GLY A 1 184 ? 7.980 -15.789 -4.103 1.00 66.12 184 GLY A CA 1
ATOM 1319 C C . GLY A 1 184 ? 6.647 -16.536 -4.026 1.00 66.12 184 GLY A C 1
ATOM 1320 O O . GLY A 1 184 ? 5.983 -16.703 -5.052 1.00 66.12 184 GLY A O 1
ATOM 1321 N N . PRO A 1 185 ? 6.246 -17.005 -2.829 1.00 55.59 185 PRO A N 1
ATOM 1322 C CA . PRO A 1 185 ? 4.976 -17.699 -2.645 1.00 55.59 185 PRO A CA 1
ATOM 1323 C C . PRO A 1 185 ? 3.825 -16.774 -3.062 1.00 55.59 185 PRO A C 1
ATOM 1325 O O . PRO A 1 185 ? 3.720 -15.639 -2.592 1.00 55.59 185 PRO A O 1
ATOM 1328 N N . GLY A 1 186 ? 3.011 -17.238 -4.009 1.00 50.47 186 GLY A N 1
ATOM 1329 C CA . GLY A 1 186 ? 2.020 -16.419 -4.695 1.00 50.47 186 GLY A CA 1
ATOM 1330 C C . GLY A 1 186 ? 0.920 -15.894 -3.771 1.00 50.47 186 GLY A C 1
ATOM 1331 O O . GLY A 1 186 ? 0.153 -16.669 -3.226 1.00 50.47 186 GLY A O 1
ATOM 1332 N N . GLY A 1 187 ? 0.807 -14.564 -3.693 1.00 50.56 187 GLY A N 1
ATOM 1333 C CA . GLY A 1 187 ? -0.424 -13.828 -3.357 1.00 50.56 187 GLY A CA 1
ATOM 1334 C C . GLY A 1 187 ? -0.984 -13.968 -1.932 1.00 50.56 187 GLY A C 1
ATOM 1335 O O . GLY A 1 187 ? -0.540 -14.803 -1.149 1.00 50.56 187 GLY A O 1
ATOM 1336 N N . PRO A 1 188 ? -1.941 -13.096 -1.561 1.00 44.91 188 PRO A N 1
ATOM 1337 C CA . PRO A 1 188 ? -2.585 -13.147 -0.254 1.00 44.91 188 PRO A CA 1
ATOM 1338 C C . PRO A 1 188 ? -3.369 -14.462 -0.069 1.00 44.91 188 PRO A C 1
ATOM 1340 O O . PRO A 1 188 ? -3.920 -14.994 -1.039 1.00 44.91 188 PRO A O 1
ATOM 1343 N N . PRO A 1 189 ? -3.446 -14.992 1.167 1.00 40.28 189 PRO A N 1
ATOM 1344 C CA . PRO A 1 189 ? -4.204 -16.204 1.460 1.00 40.28 189 PRO A CA 1
ATOM 1345 C C . PRO A 1 189 ? -5.693 -15.974 1.158 1.00 40.28 189 PRO A C 1
ATOM 1347 O O . PRO A 1 189 ? -6.317 -15.117 1.776 1.00 40.28 189 PRO A O 1
ATOM 1350 N N . GLY A 1 190 ? -6.248 -16.720 0.195 1.00 44.31 190 GLY A N 1
ATOM 1351 C CA . GLY A 1 190 ? -7.677 -16.683 -0.155 1.00 44.31 190 GLY A CA 1
ATOM 1352 C C . GLY A 1 190 ? -7.998 -16.762 -1.652 1.00 44.31 190 GLY A C 1
ATOM 1353 O O . GLY A 1 190 ? -9.127 -17.077 -2.013 1.00 44.31 190 GLY A O 1
ATOM 1354 N N . ALA A 1 191 ? -7.025 -16.542 -2.540 1.00 42.81 191 ALA A N 1
ATOM 1355 C CA . ALA A 1 191 ? -7.241 -16.611 -3.987 1.00 42.81 191 ALA A CA 1
ATOM 1356 C C . ALA A 1 191 ? -6.962 -18.017 -4.555 1.00 42.81 191 ALA A C 1
ATOM 1358 O O . ALA A 1 191 ? -5.955 -18.201 -5.228 1.00 42.81 191 ALA A O 1
ATOM 1359 N N . GLY A 1 192 ? -7.859 -18.977 -4.298 1.00 38.19 192 GLY A N 1
ATOM 1360 C CA . GLY A 1 192 ? -7.952 -20.251 -5.032 1.00 38.19 192 GLY A CA 1
ATOM 1361 C C . GLY A 1 192 ? -6.801 -21.251 -4.826 1.00 38.19 192 GLY A C 1
ATOM 1362 O O . GLY A 1 192 ? -5.619 -20.928 -4.882 1.00 38.19 192 GLY A O 1
ATOM 1363 N N . GLN A 1 193 ? -7.157 -22.510 -4.587 1.00 36.56 193 GLN A N 1
ATOM 1364 C CA . GLN A 1 193 ? -6.216 -23.623 -4.469 1.00 36.56 193 GLN A CA 1
ATOM 1365 C C . GLN A 1 193 ? -5.513 -23.884 -5.813 1.00 36.56 193 GLN A C 1
ATOM 1367 O O . GLN A 1 193 ? -6.170 -24.043 -6.836 1.00 36.56 193 GLN A O 1
ATO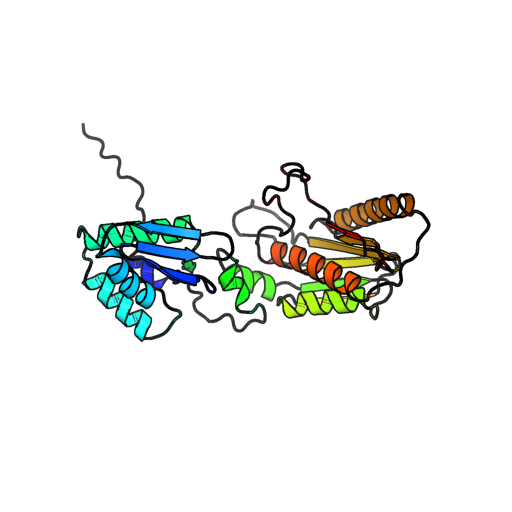M 1372 N N . GLY A 1 194 ? -4.176 -23.948 -5.784 1.00 41.09 194 GLY A N 1
ATOM 1373 C CA . GLY A 1 194 ? -3.334 -24.348 -6.916 1.00 41.09 194 GLY A CA 1
ATOM 1374 C C . GLY A 1 194 ? -2.739 -23.178 -7.702 1.00 41.09 194 GLY A C 1
ATOM 1375 O O . GLY A 1 194 ? -3.205 -22.851 -8.787 1.00 41.09 194 GLY A O 1
ATOM 1376 N N . ARG A 1 195 ? -1.670 -22.556 -7.198 1.00 46.34 195 ARG A N 1
ATOM 1377 C CA . ARG A 1 195 ? -0.833 -21.661 -8.009 1.00 46.34 195 ARG A CA 1
ATOM 1378 C C . ARG A 1 195 ? 0.632 -21.957 -7.733 1.00 46.34 195 ARG A C 1
ATOM 1380 O O . ARG A 1 195 ? 1.102 -21.765 -6.614 1.00 46.34 195 ARG A O 1
ATOM 1387 N N . GLU A 1 196 ? 1.332 -22.424 -8.767 1.00 46.25 196 GLU A N 1
ATOM 1388 C CA . GLU A 1 196 ? 2.792 -22.350 -8.866 1.00 46.25 196 GLU A CA 1
ATOM 1389 C C . GLU A 1 196 ? 3.276 -20.966 -8.408 1.00 46.25 196 GLU A C 1
ATOM 1391 O O . GLU A 1 196 ? 2.525 -19.986 -8.472 1.00 46.25 196 GLU A O 1
ATOM 1396 N N . ALA A 1 197 ? 4.519 -20.874 -7.930 1.00 53.94 197 ALA A N 1
ATOM 1397 C CA . ALA A 1 197 ? 5.156 -19.608 -7.580 1.00 53.94 197 ALA A CA 1
ATOM 1398 C C . ALA A 1 197 ? 5.200 -18.688 -8.814 1.00 53.94 197 ALA A C 1
ATOM 1400 O O . ALA A 1 197 ? 6.166 -18.689 -9.570 1.00 53.94 197 ALA A O 1
ATOM 1401 N N . ALA A 1 198 ? 4.118 -17.947 -9.052 1.00 67.06 198 ALA A N 1
ATOM 1402 C CA . ALA A 1 198 ? 3.961 -17.140 -10.244 1.00 67.06 198 ALA A CA 1
ATOM 1403 C C . ALA A 1 198 ? 4.933 -15.970 -10.149 1.00 67.06 198 ALA A C 1
ATOM 1405 O O . ALA A 1 198 ? 4.765 -15.071 -9.318 1.00 67.06 198 ALA A O 1
ATOM 1406 N N . GLU A 1 199 ? 5.964 -16.005 -10.988 1.00 86.44 199 GLU A N 1
ATOM 1407 C CA . GLU A 1 199 ? 6.879 -14.888 -11.130 1.00 86.44 199 GLU A CA 1
ATOM 1408 C C . GLU A 1 199 ? 6.094 -13.638 -11.518 1.00 86.44 199 GLU A C 1
ATOM 1410 O O . GLU A 1 199 ? 5.281 -13.645 -12.448 1.00 86.44 199 GLU A O 1
ATOM 1415 N N . ARG A 1 200 ? 6.340 -12.555 -10.786 1.00 92.31 200 ARG A N 1
ATOM 1416 C CA . ARG A 1 200 ? 5.758 -11.246 -11.077 1.00 92.31 200 ARG A CA 1
ATOM 1417 C C . ARG A 1 200 ? 6.825 -10.365 -11.668 1.00 92.31 200 ARG A C 1
ATOM 1419 O O . ARG A 1 200 ? 7.942 -10.336 -11.155 1.00 92.31 200 ARG A O 1
ATOM 1426 N N . ALA A 1 201 ? 6.471 -9.632 -12.708 1.00 95.50 201 ALA A N 1
ATOM 1427 C CA . ALA A 1 201 ? 7.400 -8.782 -13.409 1.00 95.50 201 ALA A CA 1
ATOM 1428 C C . ALA A 1 201 ? 6.817 -7.408 -13.724 1.00 95.50 201 ALA A C 1
ATOM 1430 O O . ALA A 1 201 ? 5.615 -7.257 -13.940 1.00 95.50 201 ALA A O 1
ATOM 1431 N N . VAL A 1 202 ? 7.709 -6.422 -13.756 1.00 97.44 202 VAL A N 1
ATOM 1432 C CA . VAL A 1 202 ? 7.461 -5.055 -14.219 1.00 97.44 202 VAL A CA 1
ATOM 1433 C C . VAL A 1 202 ? 8.639 -4.651 -15.093 1.00 97.44 202 VAL A C 1
ATOM 1435 O O . VAL A 1 202 ? 9.789 -4.783 -14.674 1.00 97.44 202 VAL A O 1
ATOM 1438 N N . ALA A 1 203 ? 8.369 -4.135 -16.285 1.00 97.50 203 ALA A N 1
ATOM 1439 C CA . ALA A 1 203 ? 9.382 -3.545 -17.140 1.00 97.50 203 ALA A CA 1
ATOM 1440 C C . ALA A 1 203 ? 9.336 -2.016 -17.057 1.00 97.50 203 ALA A C 1
ATOM 1442 O O . ALA A 1 203 ? 8.276 -1.398 -16.936 1.00 97.50 203 ALA A O 1
ATOM 1443 N N . VAL A 1 204 ? 10.513 -1.405 -17.125 1.00 97.44 204 VAL A N 1
ATOM 1444 C CA . VAL A 1 204 ? 10.703 0.043 -17.166 1.00 97.44 204 VAL A CA 1
ATOM 1445 C C . VAL A 1 204 ? 11.650 0.385 -18.302 1.00 97.44 204 VAL A C 1
ATOM 1447 O O . VAL A 1 204 ? 12.679 -0.267 -18.475 1.00 97.44 204 VAL A O 1
ATOM 1450 N N . GLY A 1 205 ? 11.306 1.410 -19.075 1.00 94.31 205 GLY A N 1
ATOM 1451 C CA . GLY A 1 205 ? 12.122 1.881 -20.187 1.00 94.31 205 GLY A CA 1
ATOM 1452 C C . GLY A 1 205 ? 12.299 3.389 -20.149 1.00 94.31 205 GLY A C 1
ATOM 1453 O O . GLY A 1 205 ? 11.351 4.115 -19.854 1.00 94.31 205 GLY A O 1
ATOM 1454 N N . VAL A 1 206 ? 13.504 3.859 -20.464 1.00 91.25 206 VAL A N 1
ATOM 1455 C CA . VAL A 1 206 ? 13.821 5.281 -20.632 1.00 91.25 206 VAL A CA 1
ATOM 1456 C C . VAL A 1 206 ? 14.627 5.470 -21.901 1.00 91.25 206 VAL A C 1
ATOM 1458 O O . VAL A 1 206 ? 15.633 4.797 -22.119 1.00 91.25 206 VAL A O 1
ATOM 1461 N N . ARG A 1 207 ? 14.202 6.417 -22.735 1.00 86.31 207 ARG A N 1
ATOM 1462 C CA . ARG A 1 207 ? 14.922 6.805 -23.942 1.00 86.31 207 ARG A CA 1
ATOM 1463 C C . ARG A 1 207 ? 14.633 8.259 -24.287 1.00 86.31 207 ARG A C 1
ATOM 1465 O O . ARG A 1 207 ? 13.496 8.602 -24.593 1.00 86.31 207 ARG A O 1
ATOM 1472 N N . ALA A 1 208 ? 15.678 9.087 -24.338 1.00 81.50 208 ALA A N 1
ATOM 1473 C CA . ALA A 1 208 ? 15.615 10.455 -24.849 1.00 81.50 208 ALA A CA 1
ATOM 1474 C C . ALA A 1 208 ? 14.506 11.319 -24.217 1.00 81.50 208 ALA A C 1
ATOM 1476 O O . ALA A 1 208 ? 13.706 11.907 -24.941 1.00 81.50 208 ALA A O 1
ATOM 1477 N N . GLY A 1 209 ? 14.452 11.360 -22.881 1.00 81.62 209 GLY A N 1
ATOM 1478 C CA . GLY A 1 209 ? 13.489 12.175 -22.126 1.00 81.62 209 GLY A CA 1
ATOM 1479 C C . GLY A 1 209 ? 12.072 11.596 -22.032 1.00 81.62 209 GLY A C 1
ATOM 1480 O O . GLY A 1 209 ? 11.239 12.153 -21.327 1.00 81.62 209 GLY A O 1
ATOM 1481 N N . LEU A 1 210 ? 11.798 10.464 -22.685 1.00 88.50 210 LEU A N 1
ATOM 1482 C CA . LEU A 1 210 ? 10.550 9.713 -22.559 1.00 88.50 210 LEU A CA 1
ATOM 1483 C C . LEU A 1 210 ? 10.798 8.411 -21.808 1.00 88.50 210 LEU A C 1
ATOM 1485 O O . LEU A 1 210 ? 11.848 7.780 -21.957 1.00 88.50 210 LEU A O 1
ATOM 1489 N N . GLY A 1 211 ? 9.810 7.959 -21.050 1.00 92.31 211 GLY A N 1
ATOM 1490 C CA . GLY A 1 211 ? 9.872 6.644 -20.443 1.00 92.31 211 GLY A CA 1
ATOM 1491 C C . GLY A 1 211 ? 8.523 6.085 -20.042 1.00 92.31 211 GLY A C 1
ATOM 1492 O O . GLY A 1 211 ? 7.488 6.747 -20.137 1.00 92.31 211 GLY A O 1
ATOM 1493 N N . PHE A 1 212 ? 8.548 4.825 -19.629 1.00 95.19 212 PHE A N 1
ATOM 1494 C CA . PHE A 1 212 ? 7.354 4.076 -19.277 1.00 95.19 212 PHE A CA 1
ATOM 1495 C C . PHE A 1 212 ? 7.605 3.072 -18.155 1.00 95.19 212 PHE A C 1
ATOM 1497 O O . PHE A 1 212 ? 8.737 2.639 -17.940 1.00 95.19 212 PHE A O 1
ATOM 1504 N N . VAL A 1 213 ? 6.525 2.660 -17.490 1.00 97.25 213 VAL A N 1
ATOM 1505 C CA . VAL A 1 213 ? 6.476 1.511 -16.577 1.00 97.25 213 VAL A CA 1
ATOM 1506 C C . VAL A 1 213 ? 5.274 0.648 -16.947 1.00 97.25 213 VAL A C 1
ATOM 1508 O O . VAL A 1 213 ? 4.146 1.148 -16.993 1.00 97.25 213 VAL A O 1
ATOM 1511 N N . THR A 1 214 ? 5.497 -0.641 -17.197 1.00 96.44 214 THR A N 1
ATOM 1512 C CA . THR A 1 214 ? 4.424 -1.590 -17.528 1.00 96.44 214 THR A CA 1
ATOM 1513 C C . THR A 1 214 ? 3.592 -1.945 -16.296 1.00 96.44 214 THR A C 1
ATOM 1515 O O . THR A 1 214 ? 4.045 -1.755 -15.160 1.00 96.44 214 THR A O 1
ATOM 1518 N N . PRO A 1 215 ? 2.385 -2.497 -16.489 1.00 94.06 215 PRO A N 1
ATOM 1519 C CA . PRO A 1 215 ? 1.682 -3.216 -15.440 1.00 94.06 215 PRO A CA 1
ATOM 1520 C C . PRO A 1 215 ? 2.510 -4.331 -14.800 1.00 94.06 215 PRO A C 1
ATOM 1522 O O . PRO A 1 215 ? 3.453 -4.850 -15.404 1.00 94.06 215 PRO A O 1
ATOM 1525 N N . VAL A 1 216 ? 2.131 -4.707 -13.574 1.00 93.50 216 VAL A N 1
ATOM 1526 C CA . VAL A 1 216 ? 2.617 -5.947 -12.961 1.00 93.50 216 VAL A CA 1
ATOM 1527 C C . VAL A 1 216 ? 1.949 -7.118 -13.676 1.00 93.50 216 VAL A C 1
ATOM 1529 O O . VAL A 1 216 ? 0.723 -7.206 -13.709 1.00 93.50 216 VAL A O 1
ATOM 1532 N N . GLY A 1 217 ? 2.747 -8.032 -14.215 1.00 92.00 217 GLY A N 1
ATOM 1533 C CA . GLY A 1 217 ? 2.259 -9.215 -14.920 1.00 92.00 217 GLY A CA 1
ATOM 1534 C C . GLY A 1 217 ? 3.219 -10.391 -14.796 1.00 92.00 217 GLY A C 1
ATOM 1535 O O . GLY A 1 217 ? 4.087 -10.403 -13.924 1.00 92.00 217 GLY A O 1
ATOM 1536 N N . SER A 1 218 ? 3.075 -11.382 -15.674 1.00 91.88 218 SER A N 1
ATOM 1537 C CA . SER A 1 218 ? 4.114 -12.396 -15.869 1.00 91.88 218 SER A CA 1
ATOM 1538 C C . SER A 1 218 ? 5.341 -11.779 -16.553 1.00 91.88 218 SER A C 1
ATOM 1540 O O . SER A 1 218 ? 5.262 -10.704 -17.152 1.00 91.88 218 SER A O 1
ATOM 1542 N N . VAL A 1 219 ? 6.477 -12.478 -16.519 1.00 93.06 219 VAL A N 1
ATOM 1543 C CA . VAL A 1 219 ? 7.691 -12.078 -17.254 1.00 93.06 219 VAL A CA 1
ATOM 1544 C C . VAL A 1 219 ? 7.410 -11.877 -18.746 1.00 93.06 219 VAL A C 1
ATOM 1546 O O . VAL A 1 219 ? 7.844 -10.880 -19.323 1.00 93.06 219 VAL A O 1
ATOM 1549 N N . ALA A 1 220 ? 6.659 -12.796 -19.359 1.00 92.25 220 ALA A N 1
ATOM 1550 C CA . ALA A 1 220 ? 6.295 -12.713 -20.770 1.00 92.25 220 ALA A CA 1
ATOM 1551 C C . ALA A 1 220 ? 5.421 -11.483 -21.061 1.00 92.25 220 ALA A C 1
ATOM 1553 O O . ALA A 1 220 ? 5.714 -10.738 -21.995 1.00 92.25 220 ALA A O 1
ATOM 1554 N N . GLN A 1 221 ? 4.408 -11.224 -20.224 1.00 92.75 221 GLN A N 1
ATOM 1555 C CA . GLN A 1 221 ? 3.524 -10.069 -20.393 1.00 92.75 221 GLN A CA 1
ATOM 1556 C C . GLN A 1 221 ? 4.288 -8.750 -20.257 1.00 92.75 221 GLN A C 1
ATOM 1558 O O . GLN A 1 221 ? 4.177 -7.885 -21.118 1.00 92.75 221 GLN A O 1
ATOM 1563 N N . ALA A 1 222 ? 5.120 -8.612 -19.220 1.00 94.75 222 ALA A N 1
ATOM 1564 C CA . ALA A 1 222 ? 5.891 -7.392 -18.992 1.00 94.75 222 ALA A CA 1
ATOM 1565 C C . ALA A 1 222 ? 6.846 -7.080 -20.159 1.00 94.75 222 ALA A C 1
ATOM 1567 O O . ALA A 1 222 ? 7.043 -5.915 -20.500 1.00 94.75 222 ALA A O 1
ATOM 1568 N N . ARG A 1 223 ? 7.420 -8.106 -20.802 1.00 94.88 223 ARG A N 1
ATOM 1569 C CA . ARG A 1 223 ? 8.259 -7.936 -22.000 1.00 94.88 223 ARG A CA 1
ATOM 1570 C C . ARG A 1 223 ? 7.448 -7.505 -23.217 1.00 94.88 223 ARG A C 1
ATOM 1572 O O . ARG A 1 223 ? 7.830 -6.537 -23.869 1.00 94.88 223 ARG A O 1
ATOM 1579 N N . ALA A 1 224 ? 6.331 -8.180 -23.487 1.00 94.06 224 ALA A N 1
ATOM 1580 C CA . ALA A 1 224 ? 5.449 -7.834 -24.599 1.00 94.06 224 ALA A CA 1
ATOM 1581 C C . ALA A 1 224 ? 4.909 -6.398 -24.464 1.00 94.06 224 ALA A C 1
ATOM 1583 O O . ALA A 1 224 ? 4.937 -5.623 -25.421 1.00 94.06 224 ALA A O 1
ATOM 1584 N N . ASP A 1 225 ? 4.501 -6.005 -23.253 1.00 94.75 225 ASP A N 1
ATOM 1585 C CA . ASP A 1 225 ? 4.044 -4.646 -22.959 1.00 94.75 225 ASP A CA 1
ATOM 1586 C C . ASP A 1 225 ? 5.164 -3.620 -23.166 1.00 94.75 225 ASP A C 1
ATOM 1588 O O . ASP A 1 225 ? 4.933 -2.560 -23.751 1.00 94.75 225 ASP A O 1
ATOM 1592 N N . ALA A 1 226 ? 6.388 -3.924 -22.721 1.00 95.12 226 ALA A N 1
ATOM 1593 C CA . ALA A 1 226 ? 7.536 -3.040 -22.902 1.00 95.12 226 ALA A CA 1
ATOM 1594 C C . ALA A 1 226 ? 7.869 -2.818 -24.380 1.00 95.12 226 ALA A C 1
ATOM 1596 O O . ALA A 1 226 ? 8.116 -1.683 -24.790 1.00 95.12 226 ALA A O 1
ATOM 1597 N N . GLU A 1 227 ? 7.840 -3.880 -25.184 1.00 94.56 227 GLU A N 1
ATOM 1598 C CA .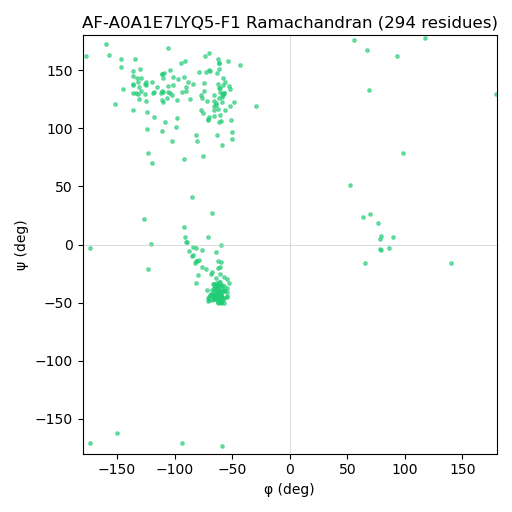 GLU A 1 227 ? 8.061 -3.807 -26.626 1.00 94.56 227 GLU A CA 1
ATOM 1599 C C . GLU A 1 227 ? 6.981 -2.958 -27.310 1.00 94.56 227 GLU A C 1
ATOM 1601 O O . GLU A 1 227 ? 7.294 -2.011 -28.042 1.00 94.56 227 GLU A O 1
ATOM 1606 N N . ALA A 1 228 ? 5.707 -3.222 -27.006 1.00 93.44 228 ALA A N 1
ATOM 1607 C CA . ALA A 1 228 ? 4.584 -2.475 -27.560 1.00 93.44 228 ALA A CA 1
ATOM 1608 C C . ALA A 1 228 ? 4.641 -0.982 -27.185 1.00 93.44 228 ALA A C 1
ATOM 1610 O O . ALA A 1 228 ? 4.437 -0.110 -28.040 1.00 93.44 228 ALA A O 1
ATOM 1611 N N . LEU A 1 229 ? 4.950 -0.663 -25.924 1.00 93.44 229 LEU A N 1
ATOM 1612 C CA . LEU A 1 229 ? 5.097 0.715 -25.450 1.00 93.44 229 LEU A CA 1
ATOM 1613 C C . LEU A 1 229 ? 6.297 1.410 -26.097 1.00 93.44 229 LEU A C 1
ATOM 1615 O O . LEU A 1 229 ? 6.148 2.529 -26.592 1.00 93.44 229 LEU A O 1
ATOM 1619 N N . ALA A 1 230 ? 7.453 0.749 -26.175 1.00 91.19 230 ALA A N 1
ATOM 1620 C CA . ALA A 1 230 ? 8.636 1.293 -26.834 1.00 91.19 230 ALA A CA 1
ATOM 1621 C C . ALA A 1 230 ? 8.369 1.599 -28.319 1.00 91.19 230 ALA A C 1
ATOM 1623 O O . ALA A 1 230 ? 8.703 2.689 -28.790 1.00 91.19 230 ALA A O 1
ATOM 1624 N N . GLY A 1 231 ? 7.699 0.695 -29.043 1.00 90.25 231 GLY A N 1
ATOM 1625 C CA . GLY A 1 231 ? 7.326 0.898 -30.447 1.00 90.25 231 GLY A CA 1
ATOM 1626 C C . GLY A 1 231 ? 6.315 2.034 -30.659 1.00 90.25 231 GLY A C 1
ATOM 1627 O O . GLY A 1 231 ? 6.371 2.755 -31.659 1.00 90.25 231 GLY A O 1
ATOM 1628 N N . ARG A 1 232 ? 5.388 2.247 -29.716 1.00 89.88 232 ARG A N 1
ATOM 1629 C CA . ARG A 1 232 ? 4.448 3.385 -29.746 1.00 89.88 232 ARG A CA 1
ATOM 1630 C C . ARG A 1 232 ? 5.146 4.711 -29.449 1.00 89.88 232 ARG A C 1
ATOM 1632 O O . ARG A 1 232 ? 4.934 5.677 -30.178 1.00 89.88 232 ARG A O 1
ATOM 1639 N N . LEU A 1 233 ? 5.995 4.753 -28.424 1.00 86.50 233 LEU A N 1
ATOM 1640 C CA . LEU A 1 233 ? 6.737 5.958 -28.046 1.00 86.50 233 LEU A CA 1
ATOM 1641 C C . LEU A 1 233 ? 7.766 6.358 -29.111 1.00 86.50 233 LEU A C 1
ATOM 1643 O O . LEU A 1 233 ? 7.954 7.547 -29.352 1.00 86.50 233 LEU A O 1
ATOM 1647 N N . HIS A 1 234 ? 8.374 5.391 -29.807 1.00 82.19 234 HIS A N 1
ATOM 1648 C CA . HIS A 1 234 ? 9.286 5.671 -30.917 1.00 82.19 234 HIS A CA 1
ATOM 1649 C C . HIS A 1 234 ? 8.594 6.425 -32.062 1.00 82.19 234 HIS A C 1
ATOM 1651 O O . HIS A 1 234 ? 9.130 7.412 -32.557 1.00 82.19 234 HIS A O 1
ATOM 1657 N N . ARG A 1 235 ? 7.373 6.011 -32.427 1.00 78.50 235 ARG A N 1
ATOM 1658 C CA . ARG A 1 235 ? 6.574 6.652 -33.486 1.00 78.50 235 ARG A CA 1
ATOM 1659 C C . ARG A 1 235 ? 6.097 8.061 -33.132 1.00 78.50 235 ARG A C 1
ATOM 1661 O O . ARG A 1 235 ? 5.822 8.845 -34.031 1.00 78.50 235 ARG A O 1
ATOM 1668 N N . ARG A 1 236 ? 5.997 8.388 -31.841 1.00 71.75 236 ARG A N 1
ATOM 1669 C CA . ARG A 1 236 ? 5.511 9.691 -31.358 1.00 71.75 236 ARG A CA 1
ATOM 1670 C C . ARG A 1 236 ? 6.577 10.793 -31.402 1.00 71.75 236 ARG A C 1
ATOM 1672 O O . ARG A 1 236 ? 6.241 11.962 -31.258 1.00 71.75 236 ARG A O 1
ATOM 1679 N N . LYS A 1 237 ? 7.859 10.455 -31.565 1.00 63.94 237 LYS A N 1
ATOM 1680 C CA . LYS A 1 237 ? 8.946 11.415 -31.358 1.00 63.94 237 LYS A CA 1
ATOM 1681 C C . LYS A 1 237 ? 8.998 12.490 -32.454 1.00 63.94 237 LYS A C 1
ATOM 1683 O O . LYS A 1 237 ? 9.461 12.239 -33.562 1.00 63.94 237 LYS A O 1
ATOM 1688 N N . THR A 1 238 ? 8.610 13.711 -32.097 1.00 53.59 238 THR A N 1
ATOM 1689 C CA . THR A 1 238 ? 8.754 14.931 -32.900 1.00 53.59 238 THR A CA 1
ATOM 1690 C C . THR A 1 238 ? 9.979 15.732 -32.443 1.00 53.59 238 THR A C 1
ATOM 1692 O O . THR A 1 238 ? 9.948 16.421 -31.431 1.00 53.59 238 THR A O 1
ATOM 1695 N N . GLY A 1 239 ? 11.083 15.621 -33.183 1.00 55.38 239 GLY A N 1
ATOM 1696 C CA . GLY A 1 239 ? 12.030 16.716 -33.456 1.00 55.38 239 GLY A CA 1
ATOM 1697 C C . GLY A 1 239 ? 12.877 17.383 -32.356 1.00 55.38 239 GLY A C 1
ATOM 1698 O O . GLY A 1 239 ? 13.839 18.043 -32.732 1.00 55.38 239 GLY A O 1
ATOM 1699 N N . HIS A 1 240 ? 12.616 17.257 -31.051 1.00 53.78 240 HIS A N 1
ATOM 1700 C CA . HIS A 1 240 ? 13.421 17.945 -30.021 1.00 53.78 240 HIS A CA 1
ATOM 1701 C C . HIS A 1 240 ? 14.001 16.985 -28.980 1.00 53.78 240 HIS A C 1
ATOM 1703 O O . HIS A 1 240 ? 13.293 16.218 -28.333 1.00 53.78 240 HIS A O 1
ATOM 1709 N N . ARG A 1 241 ? 15.331 17.015 -28.830 1.00 56.81 241 ARG A N 1
ATOM 1710 C CA . ARG A 1 241 ? 16.074 16.267 -27.810 1.00 56.81 241 ARG A CA 1
ATOM 1711 C C . ARG A 1 241 ? 16.449 17.243 -26.698 1.00 56.81 241 ARG A C 1
ATOM 1713 O O . ARG A 1 241 ? 17.507 17.859 -26.762 1.00 56.81 241 ARG A O 1
ATOM 1720 N N . ALA A 1 242 ? 15.574 17.397 -25.707 1.00 58.44 242 ALA A N 1
ATOM 1721 C CA . ALA A 1 242 ? 15.942 18.088 -24.476 1.00 58.44 242 ALA A CA 1
ATOM 1722 C C . ALA A 1 242 ? 17.103 17.335 -23.781 1.00 58.44 242 ALA A C 1
ATOM 1724 O O . ALA A 1 242 ? 17.220 16.112 -23.950 1.00 58.44 242 ALA A O 1
ATOM 1725 N N . PRO A 1 243 ? 17.971 18.028 -23.021 1.00 60.09 243 PRO A N 1
ATOM 1726 C CA . PRO A 1 243 ? 18.994 17.371 -22.215 1.00 60.09 243 PRO A CA 1
ATOM 1727 C C . PRO A 1 243 ? 18.331 16.390 -21.242 1.00 60.09 243 PRO A C 1
ATOM 1729 O O . PRO A 1 243 ? 17.384 16.757 -20.552 1.00 60.09 243 PRO A O 1
ATOM 1732 N N . GLU A 1 244 ? 18.805 15.145 -21.182 1.00 67.12 244 GLU A N 1
ATOM 1733 C CA . GLU A 1 244 ? 18.222 14.129 -20.300 1.00 67.12 244 GLU A CA 1
ATOM 1734 C C . GLU A 1 244 ? 18.443 14.512 -18.828 1.00 67.12 244 GLU A C 1
ATOM 1736 O O . GLU A 1 244 ? 19.577 14.571 -18.352 1.00 67.12 244 GLU A O 1
ATOM 1741 N N . HIS A 1 245 ? 17.360 14.763 -18.087 1.00 74.31 245 HIS A N 1
ATOM 1742 C CA . HIS A 1 245 ? 17.445 15.044 -16.659 1.00 74.31 245 HIS A CA 1
ATOM 1743 C C . HIS A 1 245 ? 17.667 13.728 -15.903 1.00 74.31 245 HIS A C 1
ATOM 1745 O O . HIS A 1 245 ? 16.857 12.800 -16.022 1.00 74.31 245 HIS A O 1
ATOM 1751 N N . PRO A 1 246 ? 18.677 13.636 -15.020 1.00 81.12 246 PRO A N 1
ATOM 1752 C CA . PRO A 1 246 ? 19.004 12.398 -14.302 1.00 81.12 246 PRO A CA 1
ATOM 1753 C C . PRO A 1 246 ? 17.900 11.906 -13.346 1.00 81.12 246 PRO A C 1
ATOM 1755 O O . PRO A 1 246 ? 17.998 10.809 -12.797 1.00 81.12 246 PRO A O 1
ATOM 1758 N N . ALA A 1 247 ? 16.838 12.692 -13.150 1.00 87.88 247 ALA A N 1
ATOM 1759 C CA . ALA A 1 247 ? 15.737 12.373 -12.245 1.00 87.88 247 ALA A CA 1
ATOM 1760 C C . ALA A 1 247 ? 14.724 11.424 -12.890 1.00 87.88 247 ALA A C 1
ATOM 1762 O O . ALA A 1 247 ? 14.178 10.568 -12.197 1.00 87.88 247 ALA A O 1
ATOM 1763 N N . LEU A 1 248 ? 14.510 11.520 -14.208 1.00 88.88 248 LEU A N 1
ATOM 1764 C CA . LEU A 1 248 ? 13.513 10.708 -14.905 1.00 88.88 248 LEU A CA 1
ATOM 1765 C C . LEU A 1 248 ? 13.781 9.194 -14.753 1.00 88.88 248 LEU A C 1
ATOM 1767 O O . LEU A 1 248 ? 12.865 8.483 -14.330 1.00 88.88 248 LEU A O 1
ATOM 1771 N N . PRO A 1 249 ? 15.012 8.676 -14.969 1.00 90.62 249 PRO A N 1
ATOM 1772 C CA . PRO A 1 249 ? 15.318 7.272 -14.691 1.00 90.62 249 PRO A CA 1
ATOM 1773 C C . PRO A 1 249 ? 15.080 6.870 -13.235 1.00 90.62 249 PRO A C 1
ATOM 1775 O O . PRO A 1 249 ? 14.621 5.762 -12.971 1.00 90.62 249 PRO A O 1
ATOM 1778 N N . VAL A 1 250 ? 15.369 7.757 -12.279 1.00 93.88 250 VAL A N 1
ATOM 1779 C CA . VAL A 1 250 ? 15.184 7.475 -10.848 1.00 93.88 250 VAL A CA 1
ATOM 1780 C C . VAL A 1 250 ? 13.700 7.385 -10.493 1.00 93.88 250 VAL A C 1
ATOM 1782 O O . VAL A 1 250 ? 13.309 6.460 -9.779 1.00 93.88 250 VAL A O 1
ATOM 1785 N N . LEU A 1 251 ? 12.875 8.300 -11.004 1.00 94.06 251 LEU A N 1
ATOM 1786 C CA . LEU A 1 251 ? 11.429 8.319 -10.781 1.00 94.06 251 LEU A CA 1
ATOM 1787 C C . LEU A 1 251 ? 10.751 7.091 -11.394 1.00 94.06 251 LEU A C 1
ATOM 1789 O O . LEU A 1 251 ? 9.973 6.417 -10.717 1.00 94.06 251 LEU A O 1
ATOM 1793 N N . LEU A 1 252 ? 11.093 6.746 -12.638 1.00 95.31 252 LEU A N 1
ATOM 1794 C CA . LEU A 1 252 ? 10.533 5.580 -13.321 1.00 95.31 252 LEU A CA 1
ATOM 1795 C C . LEU A 1 252 ? 10.983 4.266 -12.677 1.00 95.31 252 LEU A C 1
ATOM 1797 O O . LEU A 1 252 ? 10.150 3.399 -12.421 1.00 95.31 252 LEU A O 1
ATOM 1801 N N . ALA A 1 253 ? 12.266 4.137 -12.323 1.00 96.44 253 ALA A N 1
ATOM 1802 C CA . ALA A 1 253 ? 12.756 2.980 -11.577 1.00 96.44 253 ALA A CA 1
ATOM 1803 C C . ALA A 1 253 ? 12.072 2.828 -10.212 1.00 96.44 253 ALA A C 1
ATOM 1805 O O . ALA A 1 253 ? 11.728 1.716 -9.816 1.00 96.44 253 ALA A O 1
ATOM 1806 N N . SER A 1 254 ? 11.862 3.937 -9.496 1.00 96.00 254 SER A N 1
ATOM 1807 C CA . SER A 1 254 ? 11.184 3.921 -8.196 1.00 96.00 254 SER A CA 1
ATOM 1808 C C . SER A 1 254 ? 9.711 3.546 -8.342 1.00 96.00 254 SER A C 1
ATOM 1810 O O . SER A 1 254 ? 9.213 2.750 -7.554 1.00 96.00 254 SER A O 1
ATOM 1812 N N . SER A 1 255 ? 9.043 4.040 -9.387 1.00 95.94 255 SER A N 1
ATOM 1813 C CA . SER A 1 255 ? 7.651 3.696 -9.702 1.00 95.94 255 SER A CA 1
ATOM 1814 C C . SER A 1 255 ? 7.509 2.210 -10.044 1.00 95.94 255 SER A C 1
ATOM 1816 O O . SER A 1 255 ? 6.649 1.525 -9.494 1.00 95.94 255 SER A O 1
ATOM 1818 N N . ALA A 1 256 ? 8.399 1.676 -10.886 1.00 97.19 256 ALA A N 1
ATOM 1819 C CA . ALA A 1 256 ? 8.437 0.254 -11.222 1.00 97.19 256 ALA A CA 1
ATOM 1820 C C . ALA A 1 256 ? 8.681 -0.626 -9.988 1.00 97.19 256 ALA A C 1
ATOM 1822 O O . ALA A 1 256 ? 7.966 -1.605 -9.764 1.00 97.19 256 ALA A O 1
ATOM 1823 N N . ALA A 1 257 ? 9.647 -0.239 -9.149 1.00 96.81 257 ALA A N 1
ATOM 1824 C CA . ALA A 1 257 ? 9.925 -0.919 -7.892 1.00 96.81 257 ALA A CA 1
ATOM 1825 C C . ALA A 1 257 ? 8.716 -0.883 -6.944 1.00 96.81 257 ALA A C 1
ATOM 1827 O O . ALA A 1 257 ? 8.378 -1.907 -6.357 1.00 96.81 257 ALA A O 1
ATOM 1828 N N . GLN A 1 258 ? 8.035 0.260 -6.824 1.00 94.19 258 GLN A N 1
ATOM 1829 C CA . GLN A 1 258 ? 6.861 0.414 -5.965 1.00 94.19 258 GLN A CA 1
ATOM 1830 C C . GLN A 1 258 ? 5.714 -0.501 -6.397 1.00 94.19 258 GLN A C 1
ATOM 1832 O O . GLN A 1 258 ? 5.138 -1.180 -5.551 1.00 94.19 258 GLN A O 1
ATOM 1837 N N . ARG A 1 259 ? 5.409 -0.579 -7.699 1.00 94.88 259 ARG A N 1
ATOM 1838 C CA . ARG A 1 259 ? 4.366 -1.485 -8.214 1.00 94.88 259 ARG A CA 1
ATOM 1839 C C . ARG A 1 259 ? 4.666 -2.940 -7.874 1.00 94.88 259 ARG A C 1
ATOM 1841 O O . ARG A 1 259 ? 3.795 -3.659 -7.386 1.00 94.88 259 ARG A O 1
ATOM 1848 N N . LEU A 1 260 ? 5.915 -3.354 -8.072 1.00 95.06 260 LEU A N 1
ATOM 1849 C CA . LEU A 1 260 ? 6.352 -4.714 -7.781 1.00 95.06 260 LEU A CA 1
ATOM 1850 C C . LEU A 1 260 ? 6.309 -5.028 -6.278 1.00 95.06 260 LEU A C 1
ATOM 1852 O O . LEU A 1 260 ? 5.810 -6.078 -5.881 1.00 95.06 260 LEU A O 1
ATOM 1856 N N . VAL A 1 261 ? 6.764 -4.097 -5.435 1.00 94.06 261 VAL A N 1
ATOM 1857 C CA . VAL A 1 261 ? 6.688 -4.207 -3.970 1.00 94.06 261 VAL A CA 1
ATOM 1858 C C . VAL A 1 261 ? 5.238 -4.296 -3.506 1.00 94.06 261 VAL A C 1
ATOM 1860 O O . VAL A 1 261 ? 4.933 -5.172 -2.701 1.00 94.06 261 VAL A O 1
ATOM 1863 N N . CYS A 1 262 ? 4.337 -3.458 -4.031 1.00 92.25 262 CYS A N 1
ATOM 1864 C CA . CYS A 1 262 ? 2.911 -3.536 -3.718 1.00 92.25 262 CYS A CA 1
ATOM 1865 C C . CYS A 1 262 ? 2.346 -4.915 -4.068 1.00 92.25 262 CYS A C 1
ATOM 1867 O O . CYS A 1 262 ? 1.705 -5.541 -3.228 1.00 92.25 262 CYS A O 1
ATOM 1869 N N . ALA A 1 263 ? 2.657 -5.439 -5.255 1.00 92.00 263 ALA A N 1
ATOM 1870 C CA . ALA A 1 263 ? 2.184 -6.755 -5.669 1.00 92.00 263 ALA A CA 1
ATOM 1871 C C . ALA A 1 263 ? 2.707 -7.897 -4.777 1.00 92.00 263 ALA A C 1
ATOM 1873 O O . ALA A 1 263 ? 1.962 -8.827 -4.464 1.00 92.00 263 ALA A O 1
ATOM 1874 N N . VAL A 1 264 ? 3.970 -7.840 -4.337 1.00 91.56 264 VAL A N 1
ATOM 1875 C CA . VAL A 1 264 ? 4.536 -8.825 -3.394 1.00 91.56 264 VAL A CA 1
ATOM 1876 C C . VAL A 1 264 ? 3.906 -8.698 -2.009 1.00 91.56 264 VAL A C 1
ATOM 1878 O O . VAL A 1 264 ? 3.563 -9.708 -1.398 1.00 91.56 264 VAL A O 1
ATOM 1881 N N . ALA A 1 265 ? 3.724 -7.471 -1.528 1.00 89.88 265 ALA A N 1
ATOM 1882 C CA . ALA A 1 265 ? 3.164 -7.172 -0.215 1.00 89.88 265 ALA A CA 1
ATOM 1883 C C . ALA A 1 265 ? 1.633 -7.349 -0.139 1.00 89.88 265 ALA A C 1
ATOM 1885 O O . ALA A 1 265 ? 1.067 -7.206 0.943 1.00 89.88 265 ALA A O 1
ATOM 1886 N N . GLY A 1 266 ? 0.963 -7.657 -1.257 1.00 88.69 266 GLY A N 1
ATOM 1887 C CA . GLY A 1 266 ? -0.497 -7.767 -1.326 1.00 88.69 266 GLY A CA 1
ATOM 1888 C C . GLY A 1 266 ? -1.214 -6.422 -1.180 1.00 88.69 266 GLY A C 1
ATOM 1889 O O . GLY A 1 266 ? -2.346 -6.379 -0.714 1.00 88.69 266 GLY A O 1
ATOM 1890 N N . LEU A 1 267 ? -0.543 -5.326 -1.534 1.00 87.81 267 LEU A N 1
ATOM 1891 C CA . LEU A 1 267 ? -1.089 -3.974 -1.512 1.00 87.81 267 LEU A CA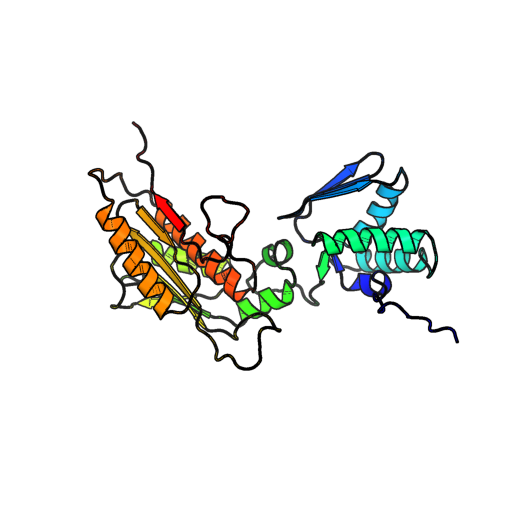 1
ATOM 1892 C C . LEU A 1 267 ? -1.718 -3.629 -2.861 1.00 87.81 267 LEU A C 1
ATOM 1894 O O . LEU A 1 267 ? -1.350 -4.179 -3.902 1.00 87.81 267 LEU A O 1
ATOM 1898 N N . ARG A 1 268 ? -2.622 -2.648 -2.843 1.00 85.44 268 ARG A N 1
ATOM 1899 C CA . ARG A 1 268 ? -3.187 -2.064 -4.060 1.00 85.44 268 ARG A CA 1
ATOM 1900 C C . ARG A 1 268 ? -2.072 -1.499 -4.949 1.00 85.44 268 ARG A C 1
ATOM 1902 O O . ARG A 1 268 ? -1.147 -0.846 -4.459 1.00 85.44 268 ARG A O 1
ATOM 1909 N N . ASP A 1 269 ? -2.171 -1.740 -6.257 1.00 86.06 269 ASP A N 1
ATOM 1910 C CA . ASP A 1 269 ? -1.276 -1.122 -7.239 1.00 86.06 269 ASP A CA 1
ATOM 1911 C C . ASP A 1 269 ? -1.447 0.409 -7.172 1.00 86.06 269 ASP A C 1
ATOM 1913 O O . ASP A 1 269 ? -2.581 0.884 -7.280 1.00 86.06 269 ASP A O 1
ATOM 1917 N N . PRO A 1 270 ? -0.371 1.201 -6.997 1.00 84.44 270 PRO A N 1
ATOM 1918 C CA . PRO A 1 270 ? -0.466 2.662 -6.980 1.00 84.44 270 PRO A CA 1
ATOM 1919 C C . PRO A 1 270 ? -1.007 3.255 -8.291 1.00 84.44 270 PRO A C 1
ATOM 1921 O O . PRO A 1 270 ? -1.453 4.395 -8.294 1.00 84.44 270 PRO A O 1
ATOM 1924 N N . SER A 1 271 ? -0.968 2.507 -9.399 1.00 81.38 271 SER A N 1
ATOM 1925 C CA . SER A 1 271 ? -1.554 2.900 -10.690 1.00 81.38 271 SER A CA 1
ATOM 1926 C C . SER A 1 271 ? -3.014 2.459 -10.868 1.00 81.38 271 SER A C 1
ATOM 1928 O O . SER A 1 271 ? -3.583 2.668 -11.941 1.00 81.38 271 SER A O 1
ATOM 1930 N N . ALA A 1 272 ? -3.617 1.818 -9.860 1.00 75.19 272 ALA A N 1
ATOM 1931 C CA . ALA A 1 272 ? -5.031 1.465 -9.887 1.00 75.19 272 ALA A CA 1
ATOM 1932 C C . ALA A 1 272 ? -5.910 2.720 -9.790 1.00 75.19 272 ALA A C 1
ATOM 1934 O O . ALA A 1 272 ? -5.556 3.687 -9.122 1.00 75.19 272 ALA A O 1
ATOM 1935 N N . GLU A 1 273 ? -7.084 2.654 -10.414 1.00 60.19 273 GLU A N 1
ATOM 1936 C CA . GLU A 1 273 ? -8.068 3.731 -10.567 1.00 60.19 273 GLU A CA 1
ATOM 1937 C C . GLU A 1 273 ? -8.422 4.433 -9.249 1.00 60.19 273 GLU A C 1
ATOM 1939 O O . GLU A 1 273 ? -9.345 4.053 -8.529 1.00 60.19 273 GLU A O 1
ATOM 1944 N N . ALA A 1 274 ? -7.699 5.494 -8.911 1.00 58.53 274 ALA A N 1
ATOM 1945 C CA . ALA A 1 274 ? -8.081 6.416 -7.848 1.00 58.53 274 ALA A CA 1
ATOM 1946 C C . ALA A 1 274 ? -9.048 7.488 -8.392 1.00 58.53 274 ALA A C 1
ATOM 1948 O O . ALA A 1 274 ? -8.893 8.667 -8.096 1.00 58.53 274 ALA A O 1
ATOM 1949 N N . GLY A 1 275 ? -10.006 7.090 -9.243 1.00 58.12 275 GLY A N 1
ATOM 1950 C CA . GLY A 1 275 ? -10.958 8.008 -9.882 1.00 58.12 275 GLY A CA 1
ATOM 1951 C C . GLY A 1 275 ? -10.401 8.829 -11.054 1.00 58.12 275 GLY A C 1
ATOM 1952 O O . GLY A 1 275 ? -10.990 9.846 -11.409 1.00 58.12 275 GLY A O 1
ATOM 1953 N N . ASP A 1 276 ? -9.282 8.424 -11.665 1.00 66.25 276 ASP A N 1
ATOM 1954 C CA . ASP A 1 276 ? -8.771 9.076 -12.881 1.00 66.25 276 ASP A CA 1
ATOM 1955 C C . ASP A 1 276 ? -9.618 8.664 -14.093 1.00 66.25 276 ASP A C 1
ATOM 1957 O O . ASP A 1 276 ? -9.594 7.510 -14.517 1.00 66.25 276 ASP A O 1
ATOM 1961 N N . ALA A 1 277 ? -10.344 9.627 -14.667 1.00 70.19 277 ALA A N 1
ATOM 1962 C CA . ALA A 1 277 ? -11.241 9.425 -15.805 1.00 70.19 277 ALA A CA 1
ATOM 1963 C C . ALA A 1 277 ? -10.537 8.938 -17.087 1.00 70.19 277 ALA A C 1
ATOM 1965 O O . ALA A 1 277 ? -11.201 8.505 -18.027 1.00 70.19 277 ALA A O 1
ATOM 1966 N N . ARG A 1 278 ? -9.201 9.011 -17.155 1.00 73.19 278 ARG A N 1
ATOM 1967 C CA . ARG A 1 278 ? -8.411 8.476 -18.277 1.00 73.19 278 ARG A CA 1
ATOM 1968 C C . ARG A 1 278 ? -8.173 6.972 -18.163 1.00 73.19 278 ARG A C 1
ATOM 1970 O O . ARG A 1 278 ? -7.710 6.364 -19.127 1.00 73.19 278 ARG A O 1
ATOM 1977 N N . LEU A 1 279 ? -8.418 6.388 -16.992 1.00 73.19 279 LEU A N 1
ATOM 1978 C CA . LEU A 1 279 ? -8.221 4.968 -16.741 1.00 73.19 279 LEU A CA 1
ATOM 1979 C C . LEU A 1 279 ? -9.498 4.200 -17.069 1.00 73.19 279 LEU A C 1
ATOM 1981 O O . LEU A 1 279 ? -10.603 4.617 -16.730 1.00 73.19 279 LEU A O 1
ATOM 1985 N N . LEU A 1 280 ? -9.330 3.077 -17.761 1.00 74.19 280 LEU A N 1
ATOM 1986 C CA . LEU A 1 280 ? -10.432 2.200 -18.125 1.00 74.19 280 LEU A CA 1
ATOM 1987 C C . LEU A 1 280 ? -10.688 1.207 -16.985 1.00 74.19 280 LEU A C 1
ATOM 1989 O O . LEU A 1 280 ? -9.751 0.484 -16.635 1.00 74.19 280 LEU A O 1
ATOM 1993 N N . PRO A 1 281 ? -11.931 1.127 -16.468 1.00 73.00 281 PRO A N 1
ATOM 1994 C CA . PRO A 1 281 ? -12.291 0.221 -15.390 1.00 73.00 281 PRO A CA 1
ATOM 1995 C C . PRO A 1 281 ? -11.819 -1.216 -15.598 1.00 73.00 281 PRO A C 1
ATOM 1997 O O . PRO A 1 281 ? -12.171 -1.863 -16.585 1.00 73.00 281 PRO A O 1
ATOM 2000 N N . GLY A 1 282 ? -11.035 -1.720 -14.648 1.00 69.56 282 GLY A N 1
ATOM 2001 C CA . GLY A 1 282 ? -10.567 -3.105 -14.616 1.00 69.56 282 GLY A CA 1
ATOM 2002 C C . GLY A 1 282 ? -9.394 -3.413 -15.548 1.00 69.56 282 GLY A C 1
ATOM 2003 O O . GLY A 1 282 ? -9.019 -4.583 -15.658 1.00 69.56 282 GLY A O 1
ATOM 2004 N N . LEU A 1 283 ? -8.793 -2.409 -16.199 1.00 71.56 283 LEU A N 1
ATOM 2005 C CA . LEU A 1 283 ? -7.637 -2.612 -17.073 1.00 71.56 283 LEU A CA 1
ATOM 2006 C C . LEU A 1 283 ? -6.310 -2.232 -16.391 1.00 71.56 283 LEU A C 1
ATOM 2008 O O . LEU A 1 283 ? -6.215 -1.189 -15.744 1.00 71.56 283 LEU A O 1
ATOM 2012 N N . PRO A 1 284 ? -5.243 -3.040 -16.552 1.00 74.62 284 PRO A N 1
ATOM 2013 C CA . PRO A 1 284 ? -3.938 -2.710 -15.997 1.00 74.62 284 PRO A CA 1
ATOM 2014 C C . PRO A 1 284 ? -3.335 -1.454 -16.650 1.00 74.62 284 PRO A C 1
ATOM 2016 O O . PRO A 1 284 ? -3.120 -1.396 -17.860 1.00 74.62 284 PRO A O 1
ATOM 2019 N N . THR A 1 285 ? -3.007 -0.455 -15.833 1.00 85.81 285 THR A N 1
ATOM 2020 C CA . THR A 1 285 ? -2.482 0.839 -16.296 1.00 85.81 285 THR A CA 1
ATOM 2021 C C . THR A 1 285 ? -0.971 0.803 -16.532 1.00 85.81 285 THR A C 1
ATOM 2023 O O . THR A 1 285 ? -0.223 0.288 -15.697 1.00 85.81 285 THR A O 1
ATOM 2026 N N . ALA A 1 286 ? -0.493 1.414 -17.618 1.00 89.88 286 ALA A N 1
ATOM 2027 C CA . ALA A 1 286 ? 0.919 1.756 -17.806 1.00 89.88 286 ALA A CA 1
ATOM 2028 C C . ALA A 1 286 ? 1.178 3.220 -17.414 1.00 89.88 286 ALA A C 1
ATOM 2030 O O . ALA A 1 286 ? 0.361 4.094 -17.704 1.00 89.88 286 ALA A O 1
ATOM 2031 N N . LEU A 1 287 ? 2.327 3.500 -16.797 1.00 90.88 287 LEU A N 1
ATOM 2032 C CA . LEU A 1 287 ? 2.769 4.875 -16.543 1.00 90.88 287 LEU A CA 1
ATOM 2033 C C . LEU A 1 287 ? 3.597 5.347 -17.733 1.00 90.88 287 LEU A C 1
ATOM 2035 O O . LEU A 1 287 ? 4.507 4.633 -18.146 1.00 90.88 287 LEU A O 1
ATOM 2039 N N . ILE A 1 288 ? 3.312 6.543 -18.246 1.00 91.25 288 ILE A N 1
ATOM 2040 C CA . ILE A 1 288 ? 4.124 7.227 -19.258 1.00 91.25 288 ILE A CA 1
ATOM 2041 C C . ILE A 1 288 ? 4.622 8.530 -18.645 1.00 91.25 288 ILE A C 1
ATOM 2043 O O . ILE A 1 288 ? 3.831 9.279 -18.076 1.00 91.25 288 ILE A O 1
ATOM 2047 N N . ALA A 1 289 ? 5.918 8.792 -18.766 1.00 89.75 289 ALA A N 1
ATOM 2048 C CA . ALA A 1 289 ? 6.526 10.036 -18.323 1.00 89.75 289 ALA A CA 1
ATOM 2049 C C . ALA A 1 289 ? 7.280 10.688 -19.479 1.00 89.75 289 ALA A C 1
ATOM 2051 O O . ALA A 1 289 ? 7.997 10.024 -20.232 1.00 89.75 289 ALA A O 1
ATOM 2052 N N . GLU A 1 290 ? 7.117 11.997 -19.586 1.00 87.88 290 GLU A N 1
ATOM 2053 C CA . GLU A 1 290 ? 7.802 12.851 -20.539 1.00 87.88 290 GLU A CA 1
ATOM 2054 C C . GLU A 1 290 ? 8.476 13.964 -19.752 1.00 87.88 290 GLU A C 1
ATOM 2056 O O . GLU A 1 290 ? 7.871 14.580 -18.876 1.00 87.88 290 GLU A O 1
ATOM 2061 N N . GLN A 1 291 ? 9.758 14.171 -20.014 1.00 81.38 291 GLN A N 1
ATOM 2062 C CA . GLN A 1 291 ? 10.473 15.312 -19.489 1.00 81.38 291 GLN A CA 1
ATOM 2063 C C . GLN A 1 291 ? 10.077 16.533 -20.314 1.00 81.38 291 GLN A C 1
ATOM 2065 O O . GLN A 1 291 ? 10.382 16.596 -21.506 1.00 81.38 291 GLN A O 1
ATOM 2070 N N . GLU A 1 292 ? 9.431 17.505 -19.676 1.00 74.06 292 GLU A N 1
ATOM 2071 C CA . GLU A 1 292 ? 9.187 18.786 -20.327 1.00 74.06 292 GLU A CA 1
ATOM 2072 C C . GLU A 1 292 ? 10.525 19.467 -20.654 1.00 74.06 292 GLU A C 1
ATOM 2074 O O . GLU A 1 292 ? 11.459 19.436 -19.838 1.00 74.06 292 GLU A O 1
ATOM 2079 N N . PRO A 1 293 ? 10.656 20.079 -21.844 1.00 63.84 293 PRO A N 1
ATOM 2080 C CA . PRO A 1 293 ? 11.764 20.976 -22.108 1.00 63.84 293 PRO A CA 1
ATOM 2081 C C . PRO A 1 293 ? 11.719 22.083 -21.058 1.00 63.84 293 PRO A C 1
ATOM 2083 O O . PRO A 1 293 ? 10.680 22.709 -20.862 1.00 63.84 293 PRO A O 1
ATOM 2086 N N . SER A 1 294 ? 12.837 22.343 -20.387 1.00 59.34 294 SER A N 1
ATOM 2087 C CA . SER A 1 294 ? 12.976 23.577 -19.623 1.00 59.34 294 SER A CA 1
ATOM 2088 C C . SER A 1 294 ? 12.812 24.731 -20.609 1.00 59.34 294 SER A C 1
ATOM 2090 O O . SER A 1 294 ? 13.692 24.933 -21.448 1.00 59.34 294 SER A O 1
ATOM 2092 N N . GLY A 1 295 ? 11.670 25.419 -20.563 1.00 53.56 295 GLY A N 1
ATOM 2093 C CA . GLY A 1 295 ? 11.473 26.658 -21.303 1.00 53.56 295 GLY A CA 1
ATOM 2094 C C . GLY A 1 295 ? 12.576 27.631 -20.900 1.00 53.56 295 GLY A C 1
ATOM 2095 O O . GLY A 1 295 ? 12.700 27.957 -19.720 1.00 53.56 295 GLY A O 1
ATOM 2096 N N . GLY A 1 296 ? 13.423 27.985 -21.863 1.00 43.12 296 GLY A N 1
ATOM 2097 C CA . GLY A 1 296 ? 14.299 29.149 -21.775 1.00 43.12 296 GLY A CA 1
ATOM 2098 C C . GLY A 1 296 ? 13.549 30.395 -22.206 1.00 43.12 296 GLY A C 1
ATOM 2099 O O . GLY A 1 296 ? 12.613 30.249 -23.027 1.00 43.12 296 GLY A O 1
#

Foldseek 3Di:
DDDPPDDPCPPQVLVVLVFKAFQPPWDWDDDQQWIWIDADLFIDIDGDGNCHSVLCVLSNQCRHDDDPRVVVSSVVLDVVADPPDPSSVVVSVVVVVCVVRLRMETPDPDDLPALQDSVLSRAPNHSVLLLVLQQQKAKEKEDQDCPDLLNVLLCVLLVNNRRHYDYDYDPPDDPQKIKIKMFTDAADPPDDPDDDRQIWIKMKGDDQQKIKIFFTDGPVVNVVRRVVVVVVVVVPDPDDRADHDSVVSNVRSNLNSQQVSCNSSNHDRPPPPPPDPVDDPPDGDMDMGGHDHPDD

Radius of gyration: 24.06 Å; Cα contacts (8 Å, |Δi|>4): 503; chains: 1; bounding box: 69×54×67 Å

Sequence (296 aa):
MTVDQVAPDRQDALDSLGRWRLRPGVSVTVLHNGVHLRGWITSLTLEGGDGLPVLWGRLAEALAAGGERSGAARAELVRAAPAGSPLRAALLTVLGQLLDHGLLVERSGGEATGGAGPWLGAVAERPGAAGAALARSRARVLGAHPDSPLVRAAARALNRAGLRAEVAKTAELPDGQVLLVTSGPGGPPGAGQGREAAERAVAVGVRAGLGFVTPVGSVAQARADAEALAGRLHRRKTGHRAPEHPALPVLLASSAAQRLVCAVAGLRDPSAEAGDARLLPGLPTALIAEQEPSGG

Mean predicted aligned error: 9.79 Å

Organism: NCBI:txid518642

Nearest PDB structures (foldseek):
  4v1t-assembly1_B  TM=5.561E-01  e=1.023E-05  Lyngbya aestuarii

Solvent-accessible surface area (backbone atoms only — not comparable to full-atom values): 16593 Å² total; per-residue (Å²): 137,87,80,85,79,78,72,82,81,75,68,59,61,71,86,47,40,84,46,41,22,59,27,54,82,54,45,78,45,81,45,88,34,13,39,38,38,39,47,86,91,41,71,49,77,49,76,82,37,71,63,39,44,59,53,47,56,53,51,49,46,27,23,41,88,66,62,69,68,19,51,50,40,37,57,50,52,52,68,75,30,46,90,94,34,72,61,32,54,52,50,49,51,52,52,48,52,35,52,78,60,62,44,47,26,67,58,55,99,52,83,71,87,52,64,39,54,77,63,40,46,43,73,38,80,53,34,58,60,23,43,50,39,28,65,71,27,44,32,39,39,34,18,52,50,59,86,35,71,44,48,48,31,25,40,52,37,24,41,68,60,22,32,49,52,45,77,39,71,36,89,91,41,58,85,54,31,36,41,38,38,33,50,38,84,59,66,62,94,81,77,69,92,86,69,71,62,59,47,40,12,27,20,32,37,49,58,86,44,34,33,36,25,39,35,81,34,40,60,68,53,12,50,54,48,43,53,55,49,51,58,52,56,61,74,65,69,73,96,71,81,57,84,71,59,82,57,58,44,41,53,44,21,36,51,37,29,47,41,52,49,21,56,57,37,62,42,76,49,86,71,52,82,82,78,51,87,90,56,60,90,95,57,84,49,64,50,75,48,70,63,75,68,81,83,126

Secondary structure (DSSP, 8-state):
------------TTTTGGGEEEPTT-EEEEETTEEEEE-SS-EEEEE--THHHHHHHHHHHHHSSSHHHHHHHHHHHHHHS-TT-HHHHHHHHHHHHHHHTT-EEE--SS---SSS-THHHHH-SSHHHHHHHHHH-EEEEEES-TTSHHHHHHHHHHHHTT-EEEEEE-SSS-TTEEEEEEE-S-SSTTS-S------EEEEEEEETTEEEEPPSB-HHHHHHHHHHHHHHHHHH--S--PPPPTHHHHHHHHHHHHHHHHHHHTPPPTTS-SS-TTSPTTPPPPEEEEPPP---